Protein AF-A0A356EEN1-F1 (afdb_monomer)

Nearest PDB structures (foldseek):
  1n60-assembly1_C  TM=8.337E-01  e=1.606E-17  Afipia carboxidovorans OM5
  1zxi-assembly1_F  TM=8.344E-01  e=3.311E-17  Afipia carboxidovorans OM5
  1ffu-assembly1_F  TM=8.546E-01  e=1.106E-16  Hydrogenophaga pseudoflava
  1ffv-assembly1_F  TM=8.605E-01  e=2.733E-16  Hydrogenophaga pseudoflava
  4zoh-assembly1_B-2  TM=8.193E-01  e=2.518E-14  Sulfurisphaera tokodaii str. 7

Structure (mmCIF, N/CA/C/O backbone):
data_AF-A0A356EEN1-F1
#
_entry.id   AF-A0A356EEN1-F1
#
loop_
_atom_site.group_PDB
_atom_site.id
_atom_site.type_symbol
_atom_site.label_atom_id
_atom_site.label_alt_id
_atom_site.label_comp_id
_atom_site.label_asym_id
_atom_site.label_entity_id
_atom_site.label_seq_id
_atom_site.pdbx_PDB_ins_code
_atom_site.Cartn_x
_atom_site.Cartn_y
_atom_site.Cartn_z
_atom_site.occupancy
_atom_site.B_iso_or_equiv
_atom_site.auth_seq_id
_atom_site.auth_comp_id
_atom_site.auth_asym_id
_atom_site.auth_atom_id
_atom_site.pdbx_PDB_model_num
ATOM 1 N N . MET A 1 1 ? -39.924 31.957 -68.530 1.00 38.31 1 MET A N 1
ATOM 2 C CA . MET A 1 1 ? -39.782 31.371 -69.883 1.00 38.31 1 MET A CA 1
ATOM 3 C C . MET A 1 1 ? -39.042 30.040 -69.780 1.00 38.31 1 MET A C 1
ATOM 5 O O . MET A 1 1 ? -38.082 29.974 -69.035 1.00 38.31 1 MET A O 1
ATOM 9 N N . ARG A 1 2 ? -39.570 29.009 -70.467 1.00 35.19 2 ARG A N 1
ATOM 10 C CA . ARG A 1 2 ? -38.932 27.826 -71.109 1.00 35.19 2 ARG A CA 1
ATOM 11 C C . ARG A 1 2 ? -37.447 27.516 -70.820 1.00 35.19 2 ARG A C 1
ATOM 13 O O . ARG A 1 2 ? -36.641 28.422 -70.850 1.00 35.19 2 ARG A O 1
ATOM 20 N N . ARG A 1 3 ? -36.947 26.274 -70.826 1.00 34.97 3 ARG A N 1
ATOM 21 C CA . ARG A 1 3 ? -37.416 24.865 -70.785 1.00 34.97 3 ARG A CA 1
ATOM 22 C C . ARG A 1 3 ? -36.128 24.045 -71.054 1.00 34.97 3 ARG A C 1
ATOM 24 O O . ARG A 1 3 ? -35.494 24.371 -72.044 1.00 34.97 3 ARG A O 1
ATOM 31 N N . ARG A 1 4 ? -35.926 22.917 -70.341 1.00 38.75 4 ARG A N 1
ATOM 32 C CA . ARG A 1 4 ? -35.422 21.599 -70.845 1.00 38.75 4 ARG A CA 1
ATOM 33 C C . ARG A 1 4 ? -33.968 21.556 -71.400 1.00 38.75 4 ARG A C 1
ATOM 35 O O . ARG A 1 4 ? -33.497 22.527 -71.946 1.00 38.75 4 ARG A O 1
ATOM 42 N N . ARG A 1 5 ? -33.198 20.461 -71.382 1.00 37.19 5 ARG A N 1
ATOM 43 C CA . ARG A 1 5 ? -33.414 19.015 -71.168 1.00 37.19 5 ARG A CA 1
ATOM 44 C C . ARG A 1 5 ? -32.022 18.345 -71.100 1.00 37.19 5 ARG A C 1
ATOM 46 O O . ARG A 1 5 ? -31.114 18.828 -71.763 1.00 37.19 5 ARG A O 1
ATOM 53 N N . GLY A 1 6 ? -31.919 17.192 -70.439 1.00 31.12 6 GLY A N 1
ATOM 54 C CA . GLY A 1 6 ? -30.794 16.261 -70.594 1.00 31.12 6 GLY A CA 1
ATOM 55 C C . GLY A 1 6 ? -30.798 15.140 -69.549 1.00 31.12 6 GLY A C 1
ATOM 56 O O . GLY A 1 6 ? -30.075 15.232 -68.570 1.00 31.12 6 GLY A O 1
ATOM 57 N N . ALA A 1 7 ? -31.659 14.134 -69.741 1.00 33.06 7 ALA A N 1
ATOM 58 C CA . ALA A 1 7 ? -31.512 12.775 -69.185 1.00 33.06 7 ALA A CA 1
ATOM 59 C C . ALA A 1 7 ? -30.499 12.011 -70.080 1.00 33.06 7 ALA A C 1
ATOM 61 O O . ALA A 1 7 ? -30.309 12.443 -71.215 1.00 33.06 7 ALA A O 1
ATOM 62 N N . ASP A 1 8 ? -29.808 10.928 -69.722 1.00 37.38 8 ASP A N 1
ATOM 63 C CA . ASP A 1 8 ? -30.120 9.730 -68.920 1.00 37.38 8 ASP A CA 1
ATOM 64 C C . ASP A 1 8 ? -28.791 8.902 -68.770 1.00 37.38 8 ASP A C 1
ATOM 66 O O . ASP A 1 8 ? -27.731 9.441 -69.090 1.00 37.38 8 ASP A O 1
ATOM 70 N N . PRO A 1 9 ? -28.786 7.589 -68.464 1.00 44.31 9 PRO A N 1
ATOM 71 C CA . PRO A 1 9 ? -28.679 6.921 -67.159 1.00 44.31 9 PRO A CA 1
ATOM 72 C C . PRO A 1 9 ? -27.318 6.228 -66.913 1.00 44.31 9 PRO A C 1
ATOM 74 O O . PRO A 1 9 ? -26.671 5.782 -67.853 1.00 44.31 9 PRO A O 1
ATOM 77 N N . ASP A 1 10 ? -26.970 5.942 -65.652 1.00 34.50 10 ASP A N 1
ATOM 78 C CA . ASP A 1 10 ? -26.526 4.576 -65.333 1.00 34.50 10 ASP A CA 1
ATOM 79 C C . ASP A 1 10 ? -26.799 4.195 -63.871 1.00 34.50 10 ASP A C 1
ATOM 81 O O . ASP A 1 10 ? -26.643 4.984 -62.936 1.00 34.50 10 ASP A O 1
ATOM 85 N N . ARG A 1 11 ? -27.280 2.966 -63.700 1.00 32.81 11 ARG A N 1
ATOM 86 C CA . ARG A 1 11 ? -27.730 2.363 -62.446 1.00 32.81 11 ARG A CA 1
ATOM 87 C C . ARG A 1 11 ? -26.569 1.594 -61.819 1.00 32.81 11 ARG A C 1
ATOM 89 O O . ARG A 1 11 ? -26.113 0.608 -62.381 1.00 32.81 11 ARG A O 1
ATOM 96 N N . GLY A 1 12 ? -26.193 1.941 -60.589 1.00 30.27 12 GLY A N 1
ATOM 97 C CA . GLY A 1 12 ? -25.275 1.152 -59.762 1.00 30.27 12 GLY A CA 1
ATOM 98 C C . GLY A 1 12 ? -25.698 1.180 -58.293 1.00 30.27 12 GLY A C 1
ATOM 99 O O . GLY A 1 12 ? -25.555 2.190 -57.623 1.00 30.27 12 GLY A O 1
ATOM 100 N N . GLN A 1 13 ? -26.282 0.071 -57.847 1.00 35.31 13 GLN A N 1
ATOM 101 C CA . GLN A 1 13 ? -26.899 -0.257 -56.550 1.00 35.31 13 GLN A CA 1
ATOM 102 C C . GLN A 1 13 ? -26.328 0.390 -55.259 1.00 35.31 13 GLN A C 1
ATOM 104 O O . GLN A 1 13 ? -25.117 0.563 -55.128 1.00 35.31 13 GLN A O 1
ATOM 109 N N . PRO A 1 14 ? -27.176 0.617 -54.227 1.00 31.52 14 PRO A N 1
ATOM 110 C CA . PRO A 1 14 ? -26.725 1.029 -52.900 1.00 31.52 14 PRO A CA 1
ATOM 111 C C . PRO A 1 14 ? -26.001 -0.119 -52.183 1.00 31.52 14 PRO A C 1
ATOM 113 O O . PRO A 1 14 ? -26.485 -1.254 -52.143 1.00 31.52 14 PRO A O 1
ATOM 116 N N . LEU A 1 15 ? -24.849 0.195 -51.585 1.00 31.88 15 LEU A N 1
ATOM 117 C CA . LEU A 1 15 ? -24.078 -0.707 -50.732 1.00 31.88 15 LEU A CA 1
ATOM 118 C C . LEU A 1 15 ? -24.972 -1.272 -49.620 1.00 31.88 15 LEU A C 1
ATOM 120 O O . LEU A 1 15 ? -25.376 -0.576 -48.687 1.00 31.88 15 LEU A O 1
ATOM 124 N N . ARG A 1 16 ? -25.284 -2.563 -49.750 1.00 30.64 16 ARG A N 1
ATOM 125 C CA . ARG A 1 16 ? -25.963 -3.371 -48.740 1.00 30.64 16 ARG A CA 1
ATOM 126 C C . ARG A 1 16 ? -25.172 -3.327 -47.435 1.00 30.64 16 ARG A C 1
ATOM 128 O O . ARG A 1 16 ? -24.001 -3.694 -47.397 1.00 30.64 16 ARG A O 1
ATOM 135 N N . GLN A 1 17 ? -25.855 -2.945 -46.361 1.00 32.19 17 GLN A N 1
ATOM 136 C CA . GLN A 1 17 ? -25.404 -3.180 -44.995 1.00 32.19 17 GLN A CA 1
ATOM 137 C C . GLN A 1 17 ? -25.188 -4.686 -44.792 1.00 32.19 17 GLN A C 1
ATOM 139 O O . GLN A 1 17 ? -26.109 -5.489 -44.961 1.00 32.19 17 GLN A O 1
ATOM 144 N N . ALA A 1 18 ? -23.957 -5.069 -44.459 1.00 29.77 18 ALA A N 1
ATOM 145 C CA . ALA A 1 18 ? -23.617 -6.436 -44.091 1.00 29.77 18 ALA A CA 1
ATOM 146 C C . ALA A 1 18 ? -24.081 -6.733 -42.648 1.00 29.77 18 ALA A C 1
ATOM 148 O O . ALA A 1 18 ? -24.016 -5.854 -41.784 1.00 29.77 18 ALA A O 1
ATOM 149 N N . PRO A 1 19 ? -24.560 -7.956 -42.361 1.00 27.95 19 PRO A N 1
ATOM 150 C CA . PRO A 1 19 ? -25.274 -8.260 -41.130 1.00 27.95 19 PRO A CA 1
ATOM 151 C C . PRO A 1 19 ? -24.341 -8.443 -39.927 1.00 27.95 19 PRO A C 1
ATOM 153 O O . PRO A 1 19 ? -23.282 -9.065 -39.999 1.00 27.95 19 PRO A O 1
ATOM 156 N N . ALA A 1 20 ? -24.815 -7.960 -38.780 1.00 37.78 20 ALA A N 1
ATOM 157 C CA . ALA A 1 20 ? -24.229 -8.144 -37.462 1.00 37.78 20 ALA A CA 1
ATOM 158 C C . ALA A 1 20 ? -24.142 -9.631 -37.070 1.00 37.78 20 ALA A C 1
ATOM 160 O O . ALA A 1 20 ? -25.118 -10.210 -36.593 1.00 37.78 20 ALA A O 1
ATOM 161 N N . ARG A 1 21 ? -22.966 -10.256 -37.201 1.00 30.08 21 ARG A N 1
ATOM 162 C CA . ARG A 1 21 ? -22.645 -11.526 -36.527 1.00 30.08 21 ARG A CA 1
ATOM 163 C C . ARG A 1 21 ? -21.182 -11.562 -36.079 1.00 30.08 21 ARG A C 1
ATOM 165 O O . ARG A 1 21 ? -20.289 -11.191 -36.825 1.00 30.08 21 ARG A O 1
ATOM 172 N N . LYS A 1 22 ? -20.994 -12.072 -34.851 1.00 31.88 22 LYS A N 1
ATOM 173 C CA . LYS A 1 22 ? -19.760 -12.205 -34.040 1.00 31.88 22 LYS A CA 1
ATOM 174 C C . LYS A 1 22 ? -19.341 -10.986 -33.195 1.00 31.88 22 LYS A C 1
ATOM 176 O O . LYS A 1 22 ? -18.186 -10.595 -33.163 1.00 31.88 22 LYS A O 1
ATOM 181 N N . ARG A 1 23 ? -20.281 -10.464 -32.397 1.00 29.78 23 ARG A N 1
ATOM 182 C CA . ARG A 1 23 ? -20.019 -9.645 -31.186 1.00 29.78 23 ARG A CA 1
ATOM 183 C C . ARG A 1 23 ? -20.376 -10.375 -29.876 1.00 29.78 23 ARG A C 1
ATOM 185 O O . ARG A 1 23 ? -20.600 -9.743 -28.851 1.00 29.78 23 ARG A O 1
ATOM 192 N N . ARG A 1 24 ? -20.488 -11.711 -29.912 1.00 27.25 24 ARG A N 1
ATOM 193 C CA . ARG A 1 24 ? -20.978 -12.523 -28.781 1.00 27.25 24 ARG A CA 1
ATOM 194 C C . ARG A 1 24 ? -19.908 -13.275 -27.976 1.00 27.25 24 ARG A C 1
ATOM 196 O O . ARG A 1 24 ? -20.263 -13.770 -26.918 1.00 27.25 24 ARG A O 1
ATOM 203 N N . ASP A 1 25 ? -18.634 -13.270 -28.379 1.00 29.19 25 ASP A N 1
ATOM 204 C CA . ASP A 1 25 ? -17.588 -14.047 -27.675 1.00 29.19 25 ASP A CA 1
ATOM 205 C C . ASP A 1 25 ? -16.584 -13.235 -26.832 1.00 29.19 25 ASP A C 1
ATOM 207 O O . ASP A 1 25 ? -15.831 -13.826 -26.068 1.00 29.19 25 ASP A O 1
ATOM 211 N N . GLN A 1 26 ? -16.602 -11.896 -26.856 1.00 29.44 26 GLN A N 1
ATOM 212 C CA . GLN A 1 26 ? -15.718 -11.081 -25.991 1.00 29.44 26 GLN A CA 1
ATOM 213 C C . GLN A 1 26 ? -16.299 -10.778 -24.598 1.00 29.44 26 GLN A C 1
ATOM 215 O O . GLN A 1 26 ? -15.553 -10.470 -23.676 1.00 29.44 26 GLN A O 1
ATOM 220 N N . ASN A 1 27 ? -17.609 -10.953 -24.396 1.00 26.97 27 ASN A N 1
ATOM 221 C CA . ASN A 1 27 ? -18.272 -10.707 -23.105 1.00 26.97 27 ASN A CA 1
ATOM 222 C C . ASN A 1 27 ? -18.251 -11.908 -22.141 1.00 26.97 27 ASN A C 1
ATOM 224 O O . ASN A 1 27 ? -18.827 -11.827 -21.056 1.00 26.97 27 ASN A O 1
ATOM 228 N N . ARG A 1 28 ? -17.607 -13.024 -22.512 1.00 25.58 28 ARG A N 1
ATOM 229 C CA . ARG A 1 28 ? -17.526 -14.225 -21.663 1.00 25.58 28 ARG A CA 1
ATOM 230 C C . ARG A 1 28 ? -16.239 -14.310 -20.829 1.00 25.58 28 ARG A C 1
ATOM 232 O O . ARG A 1 28 ? -16.189 -15.123 -19.918 1.00 25.58 28 ARG A O 1
ATOM 239 N N . MET A 1 29 ? -15.242 -13.452 -21.072 1.00 24.91 29 MET A N 1
ATOM 240 C CA . MET A 1 29 ? -13.936 -13.503 -20.385 1.00 24.91 29 MET A CA 1
ATOM 241 C C . MET A 1 29 ? -13.753 -12.516 -19.217 1.00 24.91 29 MET A C 1
ATOM 243 O O . MET A 1 29 ? -12.671 -12.453 -18.650 1.00 24.91 29 MET A O 1
ATOM 247 N N . VAL A 1 30 ? -14.794 -11.785 -18.796 1.00 29.95 30 VAL A N 1
ATOM 248 C CA . VAL A 1 30 ? -14.713 -10.830 -17.658 1.00 29.95 30 VAL A CA 1
ATOM 249 C C . VAL A 1 30 ? -15.576 -11.270 -16.462 1.00 29.95 30 VAL A C 1
ATOM 251 O O . VAL A 1 30 ? -15.959 -10.473 -15.615 1.00 29.95 30 VAL A O 1
ATOM 254 N N . LYS A 1 31 ? -15.922 -12.559 -16.372 1.00 27.19 31 LYS A N 1
ATOM 255 C CA . LYS A 1 31 ? -16.676 -13.119 -15.235 1.00 27.19 31 LYS A CA 1
ATOM 256 C C . LYS A 1 31 ? -15.995 -14.352 -14.652 1.00 27.19 31 LYS A C 1
ATOM 258 O O . LYS A 1 31 ? -16.596 -15.412 -14.560 1.00 27.19 31 LYS A O 1
ATOM 263 N N . GLU A 1 32 ? -14.762 -14.179 -14.202 1.00 28.88 32 GLU A N 1
ATOM 264 C CA . GLU A 1 32 ? -14.230 -14.954 -13.080 1.00 28.88 32 GLU A CA 1
ATOM 265 C C . GLU A 1 32 ? -13.723 -13.954 -12.045 1.00 28.88 32 GLU A C 1
ATOM 267 O O . GLU A 1 32 ? -12.562 -13.562 -11.993 1.00 28.88 32 GLU A O 1
ATOM 272 N N . TYR A 1 33 ? -14.683 -13.456 -11.270 1.00 34.66 33 TYR A N 1
ATOM 273 C CA . TYR A 1 33 ? -14.439 -12.732 -10.037 1.00 34.66 33 TYR A CA 1
ATOM 274 C C . TYR A 1 33 ? -13.711 -13.689 -9.087 1.00 34.66 33 TYR A C 1
ATOM 276 O O . TYR A 1 33 ? -14.278 -14.701 -8.667 1.00 34.66 33 TYR A O 1
ATOM 284 N N . VAL A 1 34 ? -12.440 -13.398 -8.809 1.00 34.41 34 VAL A N 1
ATOM 285 C CA . VAL A 1 34 ? -11.636 -14.103 -7.807 1.00 34.41 34 VAL A CA 1
ATOM 286 C C . VAL A 1 34 ? -12.373 -13.969 -6.476 1.00 34.41 34 VAL A C 1
ATOM 288 O O . VAL A 1 34 ? -12.634 -12.860 -6.012 1.00 34.41 34 VAL A O 1
ATOM 291 N N . ARG A 1 35 ? -12.797 -15.094 -5.897 1.00 31.55 35 ARG A N 1
ATOM 292 C CA . ARG A 1 35 ? -13.577 -15.077 -4.655 1.00 31.55 35 ARG A CA 1
ATOM 293 C C . ARG A 1 35 ? -12.657 -14.625 -3.510 1.00 31.55 35 ARG A C 1
ATOM 295 O O . ARG A 1 35 ? -11.481 -14.984 -3.532 1.00 31.55 35 ARG A O 1
ATOM 302 N N . PRO A 1 36 ? -13.166 -13.949 -2.461 1.00 39.88 36 PRO A N 1
ATOM 303 C CA . PRO A 1 36 ? -12.370 -13.523 -1.294 1.00 39.88 36 PRO A CA 1
ATOM 304 C C . PRO A 1 36 ? -11.502 -14.635 -0.668 1.00 39.88 36 PRO A C 1
ATOM 306 O O . PRO A 1 36 ? -10.450 -14.378 -0.086 1.00 39.88 36 PRO A O 1
ATOM 309 N N . LYS A 1 37 ? -11.905 -15.900 -0.852 1.00 39.12 37 LYS A N 1
ATOM 310 C CA . LYS A 1 37 ? -11.172 -17.097 -0.424 1.00 39.12 37 LYS A CA 1
ATOM 311 C C . LYS A 1 37 ? -9.792 -17.255 -1.089 1.00 39.12 37 LYS A C 1
ATOM 313 O O . LYS A 1 37 ? -8.860 -17.694 -0.426 1.00 39.12 37 LYS A O 1
ATOM 318 N N . ASP A 1 38 ? -9.634 -16.846 -2.347 1.00 44.25 38 ASP A N 1
ATOM 319 C CA . ASP A 1 38 ? -8.387 -17.017 -3.111 1.00 44.25 38 ASP A CA 1
ATOM 320 C C . ASP A 1 38 ? -7.307 -15.983 -2.726 1.00 44.25 38 ASP A C 1
ATOM 322 O O . ASP A 1 38 ? -6.114 -16.216 -2.943 1.00 44.25 38 ASP A O 1
ATOM 326 N N . ALA A 1 39 ? -7.718 -14.837 -2.166 1.00 44.00 39 ALA A N 1
ATOM 327 C CA . ALA A 1 39 ? -6.828 -13.814 -1.614 1.00 44.00 39 ALA A CA 1
ATOM 328 C C . ALA A 1 39 ? -6.338 -14.208 -0.213 1.00 44.00 39 ALA A C 1
ATOM 330 O O . ALA A 1 39 ? -5.141 -14.129 0.059 1.00 44.00 39 ALA A O 1
ATOM 331 N N . ALA A 1 40 ? -7.231 -14.728 0.638 1.00 49.16 40 ALA A N 1
ATOM 332 C CA . ALA A 1 40 ? -6.866 -15.294 1.938 1.00 49.16 40 ALA A CA 1
ATOM 333 C C . ALA A 1 40 ? -5.902 -16.487 1.793 1.00 49.16 40 ALA A C 1
ATOM 335 O O . ALA A 1 40 ? -4.913 -16.574 2.515 1.00 49.16 40 ALA A O 1
ATOM 336 N N . GLU A 1 41 ? -6.134 -17.362 0.810 1.00 48.09 41 GLU A N 1
ATOM 337 C CA . GLU A 1 41 ? -5.229 -18.472 0.494 1.00 48.09 41 GLU A CA 1
ATOM 338 C C . GLU A 1 41 ? -3.869 -17.979 -0.026 1.00 48.09 41 GLU A C 1
ATOM 340 O O . GLU A 1 41 ? -2.833 -18.507 0.366 1.00 48.09 41 GLU A O 1
ATOM 345 N N . ALA A 1 42 ? -3.832 -16.920 -0.843 1.00 47.62 42 ALA A N 1
ATOM 346 C CA . ALA A 1 42 ? -2.576 -16.311 -1.288 1.00 47.62 42 ALA A CA 1
ATOM 347 C C . ALA A 1 42 ? -1.782 -15.676 -0.131 1.00 47.62 42 ALA A C 1
ATOM 349 O O . ALA A 1 42 ? -0.562 -15.815 -0.079 1.00 47.62 42 ALA A O 1
ATOM 350 N N . VAL A 1 43 ? -2.463 -15.015 0.809 1.00 53.12 43 VAL A N 1
ATOM 351 C CA . VAL A 1 43 ? -1.850 -14.458 2.026 1.00 53.12 43 VAL A CA 1
ATOM 352 C C . VAL A 1 43 ? -1.314 -15.578 2.918 1.00 53.12 43 VAL A C 1
ATOM 354 O O . VAL A 1 43 ? -0.154 -15.520 3.318 1.00 53.12 43 VAL A O 1
ATOM 357 N N . ALA A 1 44 ? -2.096 -16.635 3.147 1.00 52.28 44 ALA A N 1
ATOM 358 C CA . ALA A 1 44 ? -1.659 -17.803 3.909 1.00 52.28 44 ALA A CA 1
ATOM 359 C C . ALA A 1 44 ? -0.463 -18.508 3.245 1.00 52.28 44 ALA A C 1
ATOM 361 O O . ALA A 1 44 ? 0.472 -18.923 3.926 1.00 52.28 44 ALA A O 1
ATOM 362 N N . LEU A 1 45 ? -0.437 -18.598 1.910 1.00 50.09 45 LEU A N 1
ATOM 363 C CA . LEU A 1 45 ? 0.718 -19.099 1.159 1.00 50.09 45 LEU A CA 1
ATOM 364 C C . LEU A 1 45 ? 1.940 -18.184 1.308 1.00 50.09 45 LEU A C 1
ATOM 366 O O . LEU A 1 45 ? 3.060 -18.691 1.377 1.00 50.09 45 LEU A O 1
ATOM 370 N N . MET A 1 46 ? 1.752 -16.864 1.399 1.00 53.81 46 MET A N 1
ATOM 371 C CA . MET A 1 46 ? 2.840 -15.922 1.674 1.00 53.81 46 MET A CA 1
ATOM 372 C C . MET A 1 46 ? 3.398 -16.121 3.089 1.00 53.81 46 MET A C 1
ATOM 374 O O . MET A 1 46 ? 4.611 -16.236 3.249 1.00 53.81 46 MET A O 1
ATOM 378 N N . GLU A 1 47 ? 2.539 -16.266 4.099 1.00 49.69 47 GLU A N 1
ATOM 379 C CA . GLU A 1 47 ? 2.942 -16.581 5.478 1.00 49.69 47 GLU A CA 1
ATOM 380 C C . GLU A 1 47 ? 3.663 -17.939 5.579 1.00 49.69 47 GLU A C 1
ATOM 382 O O . GLU A 1 47 ? 4.728 -18.042 6.192 1.00 49.69 47 GLU A O 1
ATOM 387 N N . GLN A 1 48 ? 3.152 -18.977 4.907 1.00 42.41 48 GLN A N 1
ATOM 388 C CA . GLN A 1 48 ? 3.767 -20.311 4.875 1.00 42.41 48 GLN A CA 1
ATOM 389 C C . GLN A 1 48 ? 5.105 -20.339 4.119 1.00 42.41 48 GLN A C 1
ATOM 391 O O . GLN A 1 48 ? 6.041 -21.026 4.541 1.00 42.41 48 GLN A O 1
ATOM 396 N N . ALA A 1 49 ? 5.230 -19.603 3.011 1.00 41.06 49 ALA A N 1
ATOM 397 C CA . ALA A 1 49 ? 6.484 -19.486 2.266 1.00 41.06 49 ALA A CA 1
ATOM 398 C C . ALA A 1 49 ? 7.569 -18.764 3.084 1.00 41.06 49 ALA A C 1
ATOM 400 O O . ALA A 1 49 ? 8.751 -19.104 2.979 1.00 41.06 49 ALA A O 1
ATOM 401 N N . LEU A 1 50 ? 7.171 -17.817 3.939 1.00 40.59 50 LEU A N 1
ATOM 402 C CA . LEU A 1 50 ? 8.065 -17.121 4.864 1.00 40.59 50 LEU A CA 1
ATOM 403 C C . LEU A 1 50 ? 8.522 -18.032 6.014 1.00 40.59 50 LEU A C 1
ATOM 405 O O . LEU A 1 50 ? 9.712 -18.048 6.325 1.00 40.59 50 LEU A O 1
ATOM 409 N N . ALA A 1 51 ? 7.630 -18.859 6.571 1.00 34.97 51 ALA A N 1
ATOM 410 C CA . ALA A 1 51 ? 7.983 -19.833 7.609 1.00 34.97 51 ALA A CA 1
ATOM 411 C C . ALA A 1 51 ? 8.992 -20.895 7.119 1.00 34.97 51 ALA A C 1
ATOM 413 O O . ALA A 1 51 ? 9.877 -21.307 7.866 1.00 34.97 51 ALA A O 1
ATOM 414 N N . LYS A 1 52 ? 8.914 -21.308 5.843 1.00 29.27 52 LYS A N 1
ATOM 415 C CA . LYS A 1 52 ? 9.813 -22.326 5.261 1.00 29.27 52 LYS A CA 1
ATOM 416 C C . LYS A 1 52 ? 11.217 -21.821 4.907 1.00 29.27 52 LYS A C 1
ATOM 418 O O . LYS A 1 52 ? 12.132 -22.632 4.812 1.00 29.27 52 LYS A O 1
ATOM 423 N N . ARG A 1 53 ? 11.431 -20.510 4.740 1.00 32.41 53 ARG A N 1
ATOM 424 C CA . ARG A 1 53 ? 12.769 -19.941 4.457 1.00 32.41 53 ARG A CA 1
ATOM 425 C C . ARG A 1 53 ? 13.655 -19.772 5.695 1.00 32.41 53 ARG A C 1
ATOM 427 O O . ARG A 1 53 ? 14.829 -19.452 5.547 1.00 32.41 53 ARG A O 1
ATOM 434 N N . ALA A 1 54 ? 13.127 -20.023 6.893 1.00 26.73 54 ALA A N 1
ATOM 435 C CA . ALA A 1 54 ? 13.883 -19.944 8.141 1.00 26.73 54 ALA A CA 1
ATOM 436 C C . ALA A 1 54 ? 14.723 -21.204 8.457 1.00 26.73 54 ALA A C 1
ATOM 438 O O . ALA A 1 54 ? 15.432 -21.212 9.458 1.00 26.73 54 ALA A O 1
ATOM 439 N N . ALA A 1 55 ? 14.684 -22.259 7.629 1.00 30.36 55 ALA A N 1
ATOM 440 C CA . ALA A 1 55 ? 15.407 -23.504 7.905 1.00 30.36 55 ALA A CA 1
ATOM 441 C C . ALA A 1 55 ? 15.930 -24.192 6.632 1.00 30.36 55 ALA A C 1
ATOM 443 O O . ALA A 1 55 ? 15.290 -25.091 6.090 1.00 30.36 55 ALA A O 1
ATOM 444 N N . THR A 1 56 ? 17.115 -23.806 6.152 1.00 26.78 56 THR A N 1
ATOM 445 C CA . THR A 1 56 ? 17.999 -24.722 5.401 1.00 26.78 56 THR A CA 1
ATOM 446 C C . THR A 1 56 ? 19.438 -24.198 5.411 1.00 26.78 56 THR A C 1
ATOM 448 O O . THR A 1 56 ? 19.754 -23.207 4.761 1.00 26.78 56 THR A O 1
ATOM 451 N N . SER A 1 57 ? 20.323 -24.860 6.161 1.00 32.25 57 SER A N 1
ATOM 452 C CA . SER A 1 57 ? 21.774 -24.6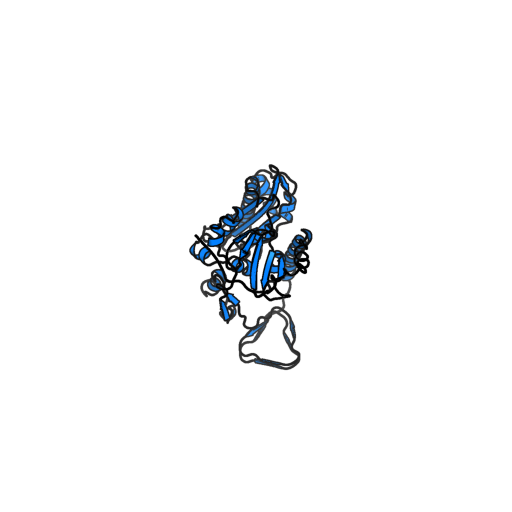55 6.108 1.00 32.25 57 SER A CA 1
ATOM 453 C C . SER A 1 57 ? 22.387 -25.634 5.105 1.00 32.25 57 SER A C 1
ATOM 455 O O . SER A 1 57 ? 22.530 -26.818 5.398 1.00 32.25 57 SER A O 1
ATOM 457 N N . GLY A 1 58 ? 22.744 -25.136 3.922 1.00 29.23 58 GLY A N 1
ATOM 458 C CA . GLY A 1 58 ? 23.576 -25.821 2.932 1.00 29.23 58 GLY A CA 1
ATOM 459 C C . GLY A 1 58 ? 24.513 -24.786 2.314 1.00 29.23 58 GLY A C 1
ATOM 460 O O . GLY A 1 58 ? 24.034 -23.790 1.779 1.00 29.23 58 GLY A O 1
ATOM 461 N N . GLY A 1 59 ? 25.825 -24.960 2.496 1.00 33.22 59 GLY A N 1
ATOM 462 C CA . GLY A 1 59 ? 26.842 -23.932 2.238 1.00 33.22 59 GLY A CA 1
ATOM 463 C C . GLY A 1 59 ? 26.874 -23.398 0.800 1.00 33.22 59 GLY A C 1
ATOM 464 O O . GLY A 1 59 ? 26.514 -24.098 -0.143 1.00 33.22 59 GLY A O 1
ATOM 465 N N . ALA A 1 60 ? 27.310 -22.144 0.655 1.00 43.06 60 ALA A N 1
ATOM 466 C CA . ALA A 1 60 ? 27.442 -21.454 -0.627 1.00 43.06 60 ALA A CA 1
ATOM 467 C C . ALA A 1 60 ? 28.714 -21.877 -1.385 1.00 43.06 60 ALA A C 1
ATOM 469 O O . ALA A 1 60 ? 29.760 -22.083 -0.769 1.00 43.06 60 ALA A O 1
ATOM 470 N N . ALA A 1 61 ? 28.635 -21.946 -2.716 1.00 43.59 61 ALA A N 1
ATOM 471 C CA . ALA A 1 61 ? 29.780 -22.179 -3.600 1.00 43.59 61 ALA A CA 1
ATOM 472 C C . ALA A 1 61 ? 29.830 -21.117 -4.712 1.00 43.59 61 ALA A C 1
ATOM 474 O O . ALA A 1 61 ? 28.821 -20.844 -5.363 1.00 43.59 61 ALA A O 1
ATOM 475 N N . THR A 1 62 ? 31.007 -20.534 -4.952 1.00 43.78 62 THR A N 1
ATOM 476 C CA . THR A 1 62 ? 31.227 -19.514 -5.992 1.00 43.78 62 T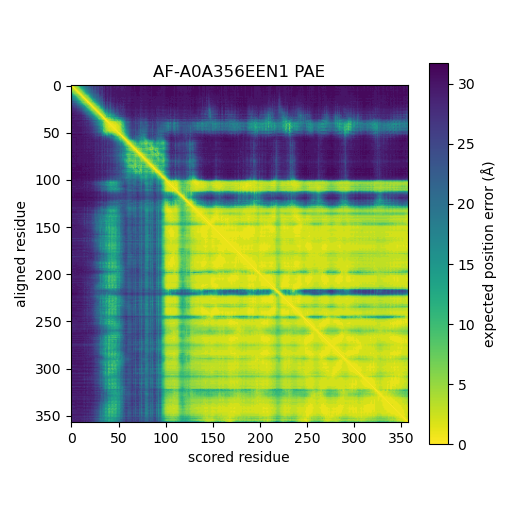HR A CA 1
ATOM 477 C C . THR A 1 62 ? 32.199 -20.054 -7.029 1.00 43.78 62 THR A C 1
ATOM 479 O O . THR A 1 62 ? 33.310 -20.447 -6.677 1.00 43.78 62 THR A O 1
ATOM 482 N N . ILE A 1 63 ? 31.811 -20.039 -8.306 1.00 49.94 63 ILE A N 1
ATOM 483 C CA . ILE A 1 63 ? 32.718 -20.333 -9.422 1.00 49.94 63 ILE A CA 1
ATOM 484 C C . ILE A 1 63 ? 32.901 -19.040 -10.221 1.00 49.94 63 ILE A C 1
ATOM 486 O O . ILE A 1 63 ? 31.931 -18.490 -10.741 1.00 49.94 63 ILE A O 1
ATOM 490 N N . GLY A 1 64 ? 34.141 -18.550 -10.301 1.00 38.72 64 GLY A N 1
ATOM 491 C CA . GLY A 1 64 ? 34.511 -17.360 -11.072 1.00 38.72 64 GLY A CA 1
ATOM 492 C C . GLY A 1 64 ? 35.630 -17.655 -12.074 1.00 38.72 64 GLY A C 1
ATOM 493 O O . GLY A 1 64 ? 36.548 -18.411 -11.766 1.00 38.72 64 GLY A O 1
ATOM 494 N N . GLY A 1 65 ? 35.554 -17.047 -13.263 1.00 45.31 65 GLY A N 1
ATOM 495 C CA . GLY A 1 65 ? 36.516 -17.218 -14.363 1.00 45.31 65 GLY A CA 1
ATOM 496 C C . GLY A 1 65 ? 35.987 -18.077 -15.523 1.00 45.31 65 GLY A C 1
ATOM 497 O O . GLY A 1 65 ? 34.816 -18.450 -15.545 1.00 45.31 65 GLY A O 1
ATOM 498 N N . ALA A 1 66 ? 36.841 -18.379 -16.510 1.00 40.75 66 ALA A N 1
ATOM 499 C CA . ALA A 1 66 ? 36.501 -19.304 -17.596 1.00 40.75 66 ALA A CA 1
ATOM 500 C C . ALA A 1 66 ? 36.517 -20.747 -17.065 1.00 40.75 66 ALA A C 1
ATOM 502 O O . ALA A 1 66 ? 37.581 -21.322 -16.841 1.00 40.75 66 ALA A O 1
ATOM 503 N N . ALA A 1 67 ? 35.336 -21.322 -16.844 1.00 48.44 67 ALA A N 1
ATOM 504 C CA . ALA A 1 67 ? 35.164 -22.682 -16.342 1.00 48.44 67 ALA A CA 1
ATOM 505 C C . ALA A 1 67 ? 34.256 -23.485 -17.284 1.00 48.44 67 ALA A C 1
ATOM 507 O O . ALA A 1 67 ? 33.233 -22.986 -17.757 1.00 48.44 67 ALA A O 1
ATOM 508 N N . THR A 1 68 ? 34.629 -24.738 -17.554 1.00 44.41 68 THR A N 1
ATOM 509 C CA . THR A 1 68 ? 33.790 -25.684 -18.303 1.00 44.41 68 THR A CA 1
ATOM 510 C C . THR A 1 68 ? 33.341 -26.784 -17.360 1.00 44.41 68 THR A C 1
ATOM 512 O O . THR A 1 68 ? 34.175 -27.479 -16.782 1.00 44.41 68 THR A O 1
ATOM 515 N N . ILE A 1 69 ? 32.028 -26.952 -17.213 1.00 52.81 69 ILE A N 1
ATOM 516 C CA . ILE A 1 69 ? 31.451 -28.108 -16.525 1.00 52.81 69 ILE A CA 1
ATOM 517 C C . ILE A 1 69 ? 30.904 -29.034 -17.609 1.00 52.81 69 ILE A C 1
ATOM 519 O O . ILE A 1 69 ? 29.958 -28.682 -18.314 1.00 52.81 69 ILE A O 1
ATOM 523 N N . GLY A 1 70 ? 31.538 -30.197 -17.762 1.00 39.34 70 GLY A N 1
ATOM 524 C CA . GLY A 1 70 ? 31.129 -31.240 -18.701 1.00 39.34 70 GLY A CA 1
ATOM 525 C C . GLY A 1 70 ? 30.661 -32.503 -17.978 1.00 39.34 70 GLY A C 1
ATOM 526 O O . GLY A 1 70 ? 31.234 -32.883 -16.959 1.00 39.34 70 GLY A O 1
ATOM 527 N N . GLY A 1 71 ? 29.636 -33.161 -18.524 1.00 45.69 71 GLY A N 1
ATOM 528 C CA . GLY A 1 71 ? 29.071 -34.413 -18.000 1.00 45.69 71 GLY A CA 1
ATOM 529 C C . GLY A 1 71 ? 27.748 -34.226 -17.245 1.00 45.69 71 GLY A C 1
ATOM 530 O O . GLY A 1 71 ? 27.106 -33.182 -17.342 1.00 45.69 71 GLY A O 1
ATOM 531 N N . ALA A 1 72 ? 27.310 -35.255 -16.511 1.00 42.62 72 ALA A N 1
ATOM 532 C CA . ALA A 1 72 ? 26.166 -35.155 -15.603 1.00 42.62 72 ALA A CA 1
ATOM 533 C C . ALA A 1 72 ? 26.629 -34.529 -14.276 1.00 42.62 72 ALA A C 1
ATOM 535 O O . ALA A 1 72 ? 27.275 -35.194 -13.468 1.00 42.62 72 ALA A O 1
ATOM 536 N N . ALA A 1 73 ? 26.332 -33.245 -14.072 1.00 46.19 73 ALA A N 1
ATOM 537 C CA . ALA A 1 73 ? 26.700 -32.496 -12.872 1.00 46.19 73 ALA A CA 1
ATOM 538 C C . ALA A 1 73 ? 25.462 -31.858 -12.222 1.00 46.19 73 ALA A C 1
ATOM 540 O O . ALA A 1 73 ? 24.606 -31.293 -12.911 1.00 46.19 73 ALA A O 1
ATOM 541 N N . THR A 1 74 ? 25.391 -31.928 -10.890 1.00 45.97 74 THR A N 1
ATOM 542 C CA . THR A 1 74 ? 24.329 -31.317 -10.079 1.00 45.97 74 THR A CA 1
ATOM 543 C C . THR A 1 74 ? 24.941 -30.235 -9.203 1.00 45.97 74 THR A C 1
ATOM 545 O O . THR A 1 74 ? 25.792 -30.527 -8.365 1.00 45.97 74 THR A O 1
ATOM 548 N N . ILE A 1 75 ? 24.498 -28.991 -9.379 1.00 52.50 75 ILE A N 1
ATOM 549 C CA . ILE A 1 75 ? 24.869 -27.877 -8.499 1.00 52.50 75 ILE A CA 1
ATOM 550 C C . ILE A 1 75 ? 23.714 -27.679 -7.519 1.00 52.50 75 ILE A C 1
ATOM 552 O O . ILE A 1 75 ? 22.604 -27.354 -7.940 1.00 52.50 75 ILE A O 1
ATOM 556 N N . GLY A 1 76 ? 23.966 -27.926 -6.233 1.00 42.66 76 GLY A N 1
ATOM 557 C CA . GLY A 1 76 ? 23.000 -27.742 -5.148 1.00 42.66 76 GLY A CA 1
ATOM 558 C C . GLY A 1 76 ? 23.442 -26.653 -4.170 1.00 42.66 76 GLY A C 1
ATOM 559 O O . GLY A 1 76 ? 24.636 -26.434 -3.984 1.00 42.66 76 GLY A O 1
ATOM 560 N N . GLY A 1 77 ? 22.475 -25.985 -3.534 1.00 50.16 77 GLY A N 1
ATOM 561 C CA . GLY A 1 77 ? 22.709 -24.874 -2.599 1.00 50.16 77 GLY A CA 1
ATOM 562 C C . GLY A 1 77 ? 22.543 -23.487 -3.239 1.00 50.16 77 GLY A C 1
ATOM 563 O O . GLY A 1 77 ? 21.946 -23.354 -4.307 1.00 50.16 77 GLY A O 1
ATOM 564 N N . ALA A 1 78 ? 23.034 -22.439 -2.565 1.00 43.56 78 ALA A N 1
ATOM 565 C CA . ALA A 1 78 ? 23.169 -21.100 -3.146 1.00 43.56 78 ALA A CA 1
ATOM 566 C C . ALA A 1 78 ? 24.487 -21.039 -3.934 1.00 43.56 78 ALA A C 1
ATOM 568 O O . ALA A 1 78 ? 25.565 -21.050 -3.338 1.00 43.56 78 ALA A O 1
ATOM 569 N N . ALA A 1 79 ? 24.402 -21.023 -5.264 1.00 46.16 79 ALA A N 1
ATOM 570 C CA . ALA A 1 79 ? 25.564 -21.022 -6.146 1.00 46.16 79 ALA A CA 1
ATOM 571 C C . ALA A 1 79 ? 25.498 -19.854 -7.136 1.00 46.16 79 ALA A C 1
ATOM 573 O O . ALA A 1 79 ? 24.475 -19.650 -7.792 1.00 46.16 79 ALA A O 1
ATOM 574 N N . THR A 1 80 ? 26.602 -19.117 -7.264 1.00 45.44 80 THR A N 1
ATOM 575 C CA . THR A 1 80 ? 26.742 -18.013 -8.225 1.00 45.44 80 THR A CA 1
ATOM 576 C C . THR A 1 80 ? 27.684 -18.442 -9.343 1.00 45.44 80 THR A C 1
ATOM 578 O O . THR A 1 80 ? 28.821 -18.838 -9.075 1.00 45.44 80 THR A O 1
ATOM 581 N N . ILE A 1 81 ? 27.213 -18.361 -10.591 1.00 51.16 81 ILE A N 1
ATOM 582 C CA . ILE A 1 81 ? 28.001 -18.647 -11.796 1.00 51.16 81 ILE A CA 1
ATOM 583 C C . ILE A 1 81 ? 28.159 -17.332 -12.561 1.00 51.16 81 ILE A C 1
ATOM 585 O O . ILE A 1 81 ? 27.171 -16.776 -13.038 1.00 51.16 81 ILE A O 1
ATOM 589 N N . GLY A 1 82 ? 29.391 -16.835 -12.666 1.00 44.28 82 GLY A N 1
ATOM 590 C CA . GLY A 1 82 ? 29.713 -15.596 -13.379 1.00 44.28 82 GLY A CA 1
ATOM 591 C C . GLY A 1 82 ? 30.845 -15.773 -14.394 1.00 44.28 82 GLY A C 1
ATOM 592 O O . GLY A 1 82 ? 31.683 -16.662 -14.249 1.00 44.28 82 GLY A O 1
ATOM 593 N N . GLY A 1 83 ? 30.890 -14.900 -15.406 1.00 52.00 83 GLY A N 1
A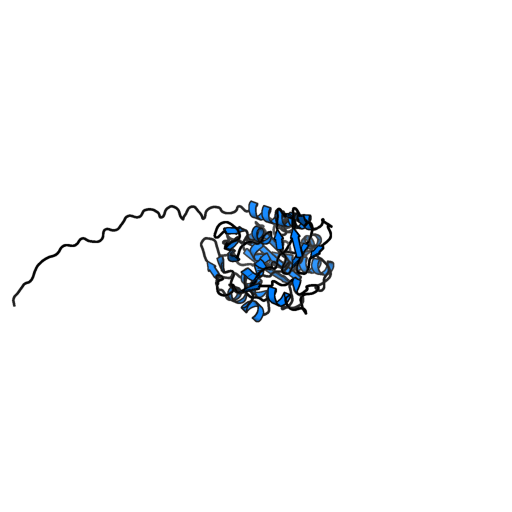TOM 594 C CA . GLY A 1 83 ? 31.898 -14.918 -16.476 1.00 52.00 83 GLY A CA 1
ATOM 595 C C . GLY A 1 83 ? 31.544 -15.807 -17.682 1.00 52.00 83 GLY A C 1
ATOM 596 O O . GLY A 1 83 ? 30.408 -16.250 -17.835 1.00 52.00 83 GLY A O 1
ATOM 597 N N . ALA A 1 84 ? 32.525 -16.061 -18.562 1.00 40.06 84 ALA A N 1
ATOM 598 C CA . ALA A 1 84 ? 32.386 -16.927 -19.741 1.00 40.06 84 ALA A CA 1
ATOM 599 C C . ALA A 1 84 ? 32.427 -18.419 -19.346 1.00 40.06 84 ALA A C 1
ATOM 601 O O . ALA A 1 84 ? 33.434 -19.103 -19.540 1.00 40.06 84 ALA A O 1
ATOM 602 N N . ALA A 1 85 ? 31.345 -18.915 -18.746 1.00 44.59 85 ALA A N 1
ATOM 603 C CA . ALA A 1 85 ? 31.186 -20.320 -18.375 1.00 44.59 85 ALA A CA 1
ATOM 604 C C . ALA A 1 85 ? 30.413 -21.094 -19.458 1.00 44.59 85 ALA A C 1
ATOM 606 O O . ALA A 1 85 ? 29.374 -20.635 -19.929 1.00 44.59 85 ALA A O 1
ATOM 607 N N . THR A 1 86 ? 30.898 -22.282 -19.838 1.00 40.34 86 THR A N 1
ATOM 608 C CA . THR A 1 86 ? 30.199 -23.178 -20.783 1.00 40.34 86 THR A CA 1
ATOM 609 C C . THR A 1 86 ? 29.666 -24.395 -20.031 1.00 40.34 86 THR A C 1
ATOM 611 O O . THR A 1 86 ? 30.431 -25.107 -19.377 1.00 40.34 86 THR A O 1
ATOM 614 N N . ILE A 1 87 ? 28.355 -24.635 -20.119 1.00 50.09 87 ILE A N 1
ATOM 615 C CA . ILE A 1 87 ? 27.684 -25.798 -19.520 1.00 50.09 87 ILE A CA 1
ATOM 616 C C . ILE A 1 87 ? 27.266 -26.737 -20.653 1.00 50.09 87 ILE A C 1
ATOM 618 O O . ILE A 1 87 ? 26.499 -26.340 -21.528 1.00 50.09 87 ILE A O 1
ATOM 622 N N . GLY A 1 88 ? 27.765 -27.974 -20.641 1.00 39.97 88 GLY A N 1
ATOM 623 C CA . GLY A 1 88 ? 27.428 -28.994 -21.637 1.00 39.97 88 GLY A CA 1
ATOM 624 C C . GLY A 1 88 ? 27.060 -30.337 -21.002 1.00 39.97 88 GLY A C 1
ATOM 625 O O . GLY A 1 88 ? 27.636 -30.730 -19.991 1.00 39.97 88 GLY A O 1
ATOM 626 N N . GLY A 1 89 ? 26.122 -31.065 -21.620 1.00 44.34 89 GLY A N 1
ATOM 627 C CA . GLY A 1 89 ? 25.624 -32.365 -21.143 1.00 44.34 89 GLY A CA 1
ATOM 628 C C . GLY A 1 89 ? 24.298 -32.286 -20.368 1.00 44.34 89 GLY A C 1
ATOM 629 O O . GLY A 1 89 ? 23.604 -31.272 -20.404 1.00 44.34 89 GLY A O 1
ATOM 630 N N . ALA A 1 90 ? 23.927 -33.372 -19.679 1.00 34.84 90 ALA A N 1
ATOM 631 C CA . ALA A 1 90 ? 22.724 -33.469 -18.840 1.00 34.84 90 ALA A CA 1
ATOM 632 C C . ALA A 1 90 ? 22.952 -32.832 -17.451 1.00 34.84 90 ALA A C 1
ATOM 634 O O . ALA A 1 90 ? 22.962 -33.519 -16.429 1.00 34.84 90 ALA A O 1
ATOM 635 N N . ALA A 1 91 ? 23.201 -31.522 -17.413 1.00 40.19 91 ALA A N 1
ATOM 636 C CA . ALA A 1 91 ? 23.394 -30.774 -16.170 1.00 40.19 91 ALA A CA 1
ATOM 637 C C . ALA A 1 91 ? 22.048 -30.304 -15.587 1.00 40.19 91 ALA A C 1
ATOM 639 O O . ALA A 1 91 ? 21.202 -29.782 -16.314 1.00 40.19 91 ALA A O 1
ATOM 640 N N . THR A 1 92 ? 21.855 -30.461 -14.271 1.00 38.53 92 THR A N 1
ATOM 641 C CA . THR A 1 92 ? 20.619 -30.058 -13.568 1.00 38.53 92 THR A CA 1
ATOM 642 C C . THR A 1 92 ? 20.939 -28.957 -12.556 1.00 38.53 92 THR A C 1
ATOM 644 O O . THR A 1 92 ? 21.751 -29.161 -11.653 1.00 38.53 92 THR A O 1
ATOM 647 N N . ILE A 1 93 ? 20.310 -27.785 -12.693 1.00 43.47 93 ILE A N 1
ATOM 648 C CA . ILE A 1 93 ? 20.464 -26.665 -11.751 1.00 43.47 93 ILE A CA 1
ATOM 649 C C . ILE A 1 93 ? 19.336 -26.746 -10.718 1.00 43.47 93 ILE A C 1
ATOM 651 O O . ILE A 1 93 ? 18.170 -26.544 -11.057 1.00 43.47 93 ILE A O 1
ATOM 655 N N . GLY A 1 94 ? 19.670 -27.057 -9.465 1.00 33.38 94 GLY A N 1
ATOM 656 C CA . GLY A 1 94 ? 18.714 -27.119 -8.360 1.00 33.38 94 GLY A CA 1
ATOM 657 C C . GLY A 1 94 ? 18.970 -26.019 -7.329 1.00 33.38 94 GLY A C 1
ATOM 658 O O . GLY A 1 94 ? 20.047 -25.961 -6.748 1.00 33.38 94 GLY A O 1
ATOM 659 N N . GLY A 1 95 ? 17.969 -25.173 -7.061 1.00 41.97 95 GLY A N 1
ATOM 660 C CA . GLY A 1 95 ? 18.053 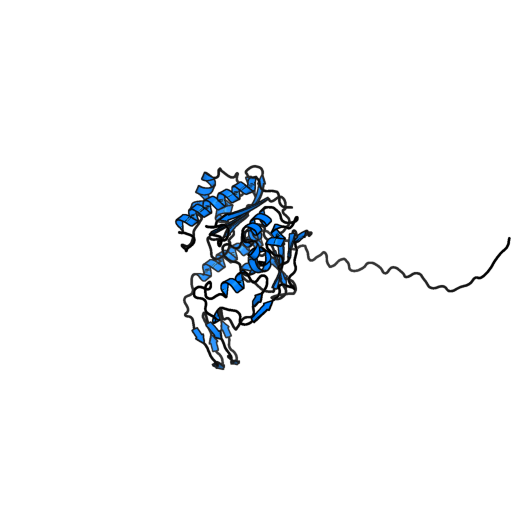-24.085 -6.073 1.00 41.97 95 GLY A CA 1
ATOM 661 C C . GLY A 1 95 ? 18.109 -22.676 -6.679 1.00 41.97 95 GLY A C 1
ATOM 662 O O . GLY A 1 95 ? 17.822 -22.478 -7.857 1.00 41.97 95 GLY A O 1
ATOM 663 N N . ALA A 1 96 ? 18.426 -21.678 -5.845 1.00 35.22 96 ALA A N 1
ATOM 664 C CA . ALA A 1 96 ? 18.507 -20.259 -6.208 1.00 35.22 96 ALA A CA 1
ATOM 665 C C . ALA A 1 96 ? 19.848 -19.928 -6.891 1.00 35.22 96 ALA A C 1
ATOM 667 O O . ALA A 1 96 ? 20.711 -19.292 -6.293 1.00 35.22 96 ALA A O 1
ATOM 668 N N . ALA A 1 97 ? 20.033 -20.393 -8.126 1.00 35.09 97 ALA A N 1
ATOM 669 C CA . ALA A 1 97 ? 21.157 -19.993 -8.970 1.00 35.09 97 ALA A CA 1
ATOM 670 C C . ALA A 1 97 ? 20.772 -18.785 -9.844 1.00 35.09 97 ALA A C 1
ATOM 672 O O . ALA A 1 97 ? 19.693 -18.768 -10.440 1.00 35.09 97 ALA A O 1
ATOM 673 N N . THR A 1 98 ? 21.657 -17.790 -9.949 1.00 40.28 98 THR A N 1
ATOM 674 C CA . THR A 1 98 ? 21.519 -16.627 -10.846 1.00 40.28 98 THR A CA 1
ATOM 675 C C . THR A 1 98 ? 22.651 -16.608 -11.869 1.00 40.28 98 THR A C 1
ATOM 677 O O . THR A 1 98 ? 23.821 -16.660 -11.499 1.00 40.28 98 THR A O 1
ATOM 680 N N . ILE A 1 99 ? 22.282 -16.520 -13.148 1.00 39.41 99 ILE A N 1
ATOM 681 C CA . ILE A 1 99 ? 23.169 -16.255 -14.292 1.00 39.41 99 ILE A CA 1
ATOM 682 C C . ILE A 1 99 ? 23.007 -14.767 -14.634 1.00 39.41 99 ILE A C 1
ATOM 684 O O . ILE A 1 99 ? 21.870 -14.293 -14.590 1.00 39.41 99 ILE A O 1
ATOM 688 N N . GLY A 1 100 ? 24.108 -14.057 -14.935 1.00 48.56 100 GLY A N 1
ATOM 689 C CA . GLY A 1 100 ? 24.175 -12.616 -15.257 1.00 48.56 100 GLY A CA 1
ATOM 690 C C . GLY A 1 100 ? 22.864 -12.043 -15.807 1.00 48.56 100 GLY A C 1
ATOM 691 O O . GLY A 1 100 ? 22.454 -12.338 -16.930 1.00 48.56 100 GLY A O 1
ATOM 692 N N . GLY A 1 101 ? 22.148 -11.306 -14.955 1.00 62.50 101 GLY A N 1
ATOM 693 C CA . GLY A 1 101 ? 20.743 -10.971 -15.178 1.00 62.50 101 GLY A CA 1
ATOM 694 C C . GLY A 1 101 ? 20.562 -9.584 -15.779 1.00 62.50 101 GLY A C 1
ATOM 695 O O . GLY A 1 101 ? 21.109 -8.606 -15.274 1.00 62.50 101 GLY A O 1
ATOM 696 N N . ALA A 1 102 ? 19.741 -9.480 -16.823 1.00 73.69 102 ALA A N 1
ATOM 697 C CA . ALA A 1 102 ? 19.185 -8.200 -17.240 1.00 73.69 102 ALA A CA 1
ATOM 698 C C . ALA A 1 102 ? 18.090 -7.753 -16.255 1.00 73.69 102 ALA A C 1
ATOM 700 O O . ALA A 1 102 ? 17.312 -8.579 -15.774 1.00 73.69 102 ALA A O 1
ATOM 701 N N . ALA A 1 103 ? 17.982 -6.452 -15.988 1.00 81.50 103 ALA A N 1
ATOM 702 C CA . ALA A 1 103 ? 16.898 -5.882 -15.190 1.00 81.50 103 ALA A CA 1
ATOM 703 C C . ALA A 1 103 ? 16.158 -4.781 -15.955 1.00 81.50 103 ALA A C 1
ATOM 705 O O . ALA A 1 103 ? 16.758 -3.994 -16.689 1.00 81.50 103 ALA A O 1
ATOM 706 N N . TRP A 1 104 ? 14.844 -4.685 -15.752 1.00 87.81 104 TRP A N 1
ATOM 707 C CA . TRP A 1 104 ? 14.063 -3.569 -16.277 1.00 87.81 104 TRP A CA 1
ATOM 708 C C . TRP A 1 104 ? 14.274 -2.312 -15.436 1.00 87.81 104 TRP A C 1
ATOM 710 O O . TRP A 1 104 ? 14.118 -2.317 -14.213 1.00 87.81 104 TRP A O 1
ATOM 720 N N . LEU A 1 105 ? 14.576 -1.208 -16.109 1.00 91.12 105 LEU A N 1
ATOM 721 C CA . LEU A 1 105 ? 14.727 0.108 -15.515 1.00 91.12 105 LEU A CA 1
ATOM 722 C C . LEU A 1 105 ? 13.475 0.943 -15.810 1.00 91.12 105 LEU A C 1
ATOM 724 O O . LEU A 1 105 ? 13.217 1.318 -16.947 1.00 91.12 105 LEU A O 1
ATOM 728 N N . ALA A 1 106 ? 12.693 1.234 -14.770 1.00 93.75 106 ALA A N 1
ATOM 729 C CA . ALA A 1 106 ? 11.585 2.188 -14.833 1.00 93.75 106 ALA A CA 1
ATOM 730 C C . ALA A 1 106 ? 12.030 3.555 -14.274 1.00 93.75 106 ALA A C 1
ATOM 732 O O . ALA A 1 106 ? 12.836 4.265 -14.870 1.00 93.75 106 ALA A O 1
ATOM 733 N N . GLY A 1 107 ? 11.563 3.920 -13.077 1.00 92.44 107 GLY A N 1
ATOM 734 C CA . GLY A 1 107 ? 11.958 5.166 -12.416 1.00 92.44 107 GLY A CA 1
ATOM 735 C C . GLY A 1 107 ? 13.425 5.237 -11.979 1.00 92.44 107 GLY A C 1
ATOM 736 O O . GLY A 1 107 ? 13.989 6.326 -11.856 1.00 92.44 107 GLY A O 1
ATOM 737 N N . GLY A 1 108 ? 14.043 4.080 -11.726 1.00 88.75 108 GLY A N 1
ATOM 738 C CA . GLY A 1 108 ? 15.437 3.946 -11.287 1.00 88.75 108 GLY A CA 1
ATOM 739 C C . GLY A 1 108 ? 15.714 4.347 -9.835 1.00 88.75 108 GLY A C 1
ATOM 740 O O . GLY A 1 108 ? 16.794 4.066 -9.333 1.00 88.75 108 GLY A O 1
ATOM 741 N N . THR A 1 109 ? 14.750 4.939 -9.126 1.00 88.75 109 THR A N 1
ATOM 742 C CA . THR A 1 109 ? 14.953 5.484 -7.772 1.00 88.75 109 THR A CA 1
ATOM 743 C C . THR A 1 109 ? 15.365 4.434 -6.743 1.00 88.75 109 THR A C 1
ATOM 745 O O . THR A 1 109 ? 16.199 4.726 -5.897 1.00 88.75 109 THR A O 1
ATOM 748 N N . ALA A 1 110 ? 14.834 3.211 -6.821 1.00 83.50 110 ALA A N 1
ATOM 749 C CA . ALA A 1 110 ? 15.256 2.110 -5.956 1.00 83.50 110 ALA A CA 1
ATOM 750 C C . ALA A 1 110 ? 16.503 1.405 -6.515 1.00 83.50 110 ALA A C 1
ATOM 752 O O . ALA A 1 110 ? 17.539 1.400 -5.854 1.00 83.50 110 ALA A O 1
ATOM 753 N N . LEU A 1 111 ? 16.421 0.888 -7.748 1.00 82.25 111 LEU A N 1
ATOM 754 C CA . LEU A 1 111 ? 17.469 0.079 -8.383 1.00 82.25 111 LEU A CA 1
ATOM 755 C C . LEU A 1 111 ? 18.834 0.786 -8.417 1.00 82.25 111 LEU A C 1
ATOM 757 O O . LEU A 1 111 ? 19.833 0.202 -8.004 1.00 82.25 111 LEU A O 1
ATOM 761 N N . LEU A 1 112 ? 18.869 2.060 -8.824 1.00 81.31 112 LEU A N 1
ATOM 762 C CA . LEU A 1 112 ? 20.113 2.829 -8.918 1.00 81.31 112 LEU A CA 1
ATOM 763 C C . LEU A 1 112 ? 20.601 3.317 -7.552 1.00 81.31 112 LEU A C 1
ATOM 765 O O . LEU A 1 112 ? 21.805 3.381 -7.330 1.00 81.31 112 LEU A O 1
ATOM 769 N N . SER A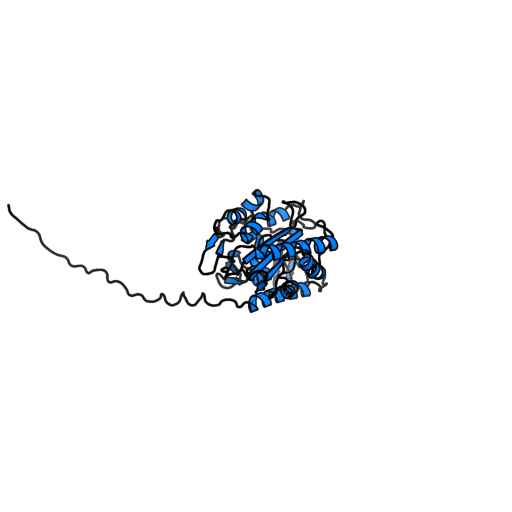 1 113 ? 19.700 3.606 -6.602 1.00 71.50 113 SER A N 1
ATOM 770 C CA . SER A 1 113 ? 20.132 3.967 -5.239 1.00 71.50 113 SER A CA 1
ATOM 771 C C . SER A 1 113 ? 20.851 2.810 -4.558 1.00 71.50 113 SER A C 1
ATOM 773 O O . SER A 1 113 ? 21.819 3.014 -3.836 1.00 71.50 113 SER A O 1
ATOM 775 N N . THR A 1 114 ? 20.406 1.583 -4.831 1.00 59.25 114 THR A N 1
ATOM 776 C CA . THR A 1 114 ? 21.057 0.386 -4.324 1.00 59.25 114 THR A CA 1
ATOM 777 C C . THR A 1 114 ? 22.334 0.025 -5.070 1.00 59.25 114 THR A C 1
ATOM 779 O O . THR A 1 114 ? 23.089 -0.770 -4.528 1.00 59.25 114 THR A O 1
ATOM 782 N N . ALA A 1 115 ? 22.564 0.615 -6.252 1.00 51.19 115 ALA A N 1
ATOM 783 C CA . ALA A 1 115 ? 23.770 0.475 -7.073 1.00 51.19 115 ALA A CA 1
ATOM 784 C C . ALA A 1 115 ? 24.946 1.350 -6.652 1.00 51.19 115 ALA A C 1
ATOM 786 O O . ALA A 1 115 ? 26.070 1.118 -7.088 1.00 51.19 115 ALA A O 1
ATOM 787 N N . SER A 1 116 ? 24.717 2.318 -5.765 1.00 43.34 116 SER A N 1
ATOM 788 C CA . SER A 1 116 ? 25.798 3.125 -5.213 1.00 43.34 116 SER A CA 1
ATOM 789 C C . SER A 1 116 ? 26.540 2.358 -4.110 1.00 43.34 116 SER A C 1
ATOM 791 O O . SER A 1 116 ? 25.902 2.015 -3.109 1.00 43.34 116 SER A O 1
ATOM 793 N N . PRO A 1 117 ? 27.873 2.165 -4.200 1.00 41.12 117 PRO A N 1
ATOM 794 C CA . PRO A 1 117 ? 28.676 1.497 -3.166 1.00 41.12 117 PRO A CA 1
ATOM 795 C C . PRO A 1 117 ? 28.499 2.104 -1.766 1.00 41.12 117 PRO A C 1
ATOM 797 O O . PRO A 1 117 ? 28.562 1.402 -0.764 1.00 41.12 117 PRO A O 1
ATOM 800 N N . SER A 1 118 ? 28.200 3.406 -1.692 1.00 39.94 118 SER A N 1
ATOM 801 C CA . SER A 1 118 ? 27.955 4.140 -0.443 1.00 39.94 118 SER A CA 1
ATOM 802 C C . SER A 1 118 ? 26.630 3.806 0.258 1.00 39.94 118 SER A C 1
ATOM 804 O O . SER A 1 118 ? 26.464 4.127 1.431 1.00 39.94 118 SER A O 1
ATOM 806 N N . VAL A 1 119 ? 25.680 3.172 -0.438 1.00 43.25 119 VAL A N 1
ATOM 807 C CA . VAL A 1 119 ? 24.330 2.829 0.063 1.00 43.25 119 VAL A CA 1
ATOM 808 C C . VAL A 1 119 ? 24.103 1.308 0.060 1.00 43.25 119 VAL A C 1
ATOM 810 O O . VAL A 1 119 ? 23.158 0.803 0.669 1.00 43.25 119 VAL A O 1
ATOM 813 N N . ALA A 1 120 ? 24.972 0.555 -0.617 1.00 45.22 120 ALA A N 1
ATOM 814 C CA . ALA A 1 120 ? 24.771 -0.852 -0.933 1.00 45.22 120 ALA A CA 1
ATOM 815 C C . ALA A 1 120 ? 24.969 -1.813 0.261 1.00 45.22 120 ALA A C 1
ATOM 817 O O . ALA A 1 120 ? 24.509 -2.956 0.190 1.00 45.22 120 ALA A O 1
ATOM 818 N N . GLY A 1 121 ? 25.568 -1.367 1.371 1.00 52.62 121 GLY A N 1
ATOM 819 C CA . GLY A 1 121 ? 25.952 -2.257 2.474 1.00 52.62 121 GLY A CA 1
ATOM 820 C C . GLY A 1 121 ? 26.967 -3.302 1.994 1.00 52.62 121 GLY A C 1
ATOM 821 O O . GLY A 1 121 ? 27.871 -2.964 1.242 1.00 52.62 121 GLY A O 1
ATOM 822 N N . ASN A 1 122 ? 26.783 -4.576 2.357 1.00 47.09 122 ASN A N 1
ATOM 823 C CA . ASN A 1 122 ? 27.631 -5.705 1.927 1.00 47.09 122 ASN A CA 1
ATOM 824 C C . ASN A 1 122 ? 27.475 -6.113 0.444 1.00 47.09 122 ASN A C 1
ATOM 826 O O . ASN A 1 122 ? 27.890 -7.210 0.076 1.00 47.09 122 ASN A O 1
ATOM 830 N N . ARG A 1 123 ? 26.849 -5.290 -0.405 1.00 50.94 123 ARG A N 1
ATOM 831 C CA . ARG A 1 123 ? 26.681 -5.624 -1.824 1.00 50.94 123 ARG A CA 1
ATOM 832 C C . ARG A 1 123 ? 27.910 -5.245 -2.640 1.00 50.94 123 ARG A C 1
ATOM 834 O O . ARG A 1 123 ? 28.440 -4.143 -2.525 1.00 50.94 123 ARG A O 1
ATOM 841 N N . THR A 1 124 ? 28.340 -6.175 -3.475 1.00 51.69 124 THR A N 1
ATOM 842 C CA . THR A 1 124 ? 29.496 -6.077 -4.364 1.00 51.69 124 THR A CA 1
ATOM 843 C C . THR A 1 124 ? 29.057 -5.745 -5.790 1.00 51.69 124 THR A C 1
ATOM 845 O O . THR A 1 124 ? 27.871 -5.776 -6.111 1.00 51.69 124 THR A O 1
ATOM 848 N N . ALA A 1 125 ? 30.012 -5.458 -6.681 1.00 54.91 125 ALA A N 1
ATOM 849 C CA . ALA A 1 125 ? 29.732 -5.260 -8.107 1.00 54.91 125 ALA A CA 1
ATOM 850 C C . ALA A 1 125 ? 28.972 -6.447 -8.744 1.00 54.91 125 ALA A C 1
ATOM 852 O O . ALA A 1 125 ? 28.214 -6.243 -9.686 1.00 54.91 125 ALA A O 1
ATOM 853 N N . ALA A 1 126 ? 29.130 -7.658 -8.196 1.00 52.53 126 ALA A N 1
ATOM 854 C CA . ALA A 1 126 ? 28.448 -8.869 -8.650 1.00 52.53 126 ALA A CA 1
ATOM 855 C C . ALA A 1 126 ? 26.951 -8.926 -8.278 1.00 52.53 126 ALA A C 1
ATOM 857 O O . ALA A 1 126 ? 26.226 -9.753 -8.822 1.00 52.53 126 ALA A O 1
ATOM 858 N N . ASP A 1 127 ? 26.473 -8.054 -7.381 1.00 55.34 127 ASP A N 1
ATOM 859 C CA . ASP A 1 127 ? 25.058 -7.974 -6.989 1.00 55.34 127 ASP A CA 1
ATOM 860 C C . ASP A 1 127 ? 24.230 -7.061 -7.911 1.00 55.34 127 ASP A C 1
ATOM 862 O O . ASP A 1 127 ? 23.032 -6.854 -7.678 1.00 55.34 127 ASP A O 1
ATOM 866 N N . PHE A 1 128 ? 24.856 -6.488 -8.946 1.00 63.41 128 PHE A N 1
ATOM 867 C CA . PHE A 1 128 ? 24.202 -5.608 -9.909 1.00 63.41 128 PHE A CA 1
ATOM 868 C C . PHE A 1 128 ? 23.929 -6.303 -11.238 1.00 63.41 128 PHE A C 1
ATOM 870 O O . PHE A 1 128 ? 24.740 -7.106 -11.696 1.00 63.41 128 PHE A O 1
ATOM 877 N N . PRO A 1 129 ? 22.792 -5.984 -11.883 1.00 69.94 129 PRO A N 1
ATOM 878 C CA . PRO A 1 129 ? 22.509 -6.487 -13.217 1.00 69.94 129 PRO A CA 1
ATOM 879 C C . PRO A 1 129 ? 23.546 -5.953 -14.211 1.00 69.94 129 PRO A C 1
ATOM 881 O O . PRO A 1 129 ? 23.824 -4.753 -14.241 1.00 69.94 129 PRO A O 1
ATOM 884 N N . GLU A 1 130 ? 24.076 -6.836 -15.057 1.00 73.00 130 GLU A N 1
ATOM 885 C CA . GLU A 1 130 ? 25.046 -6.481 -16.106 1.00 73.00 130 GLU A CA 1
ATOM 886 C C . GLU A 1 130 ? 24.398 -5.656 -17.230 1.00 73.00 130 GLU A C 1
ATOM 888 O O . GLU A 1 130 ? 25.063 -4.874 -17.908 1.00 73.00 130 GLU A O 1
ATOM 893 N N . LEU A 1 131 ? 23.081 -5.808 -17.409 1.00 80.31 131 LEU A N 1
ATOM 894 C CA . LEU A 1 131 ? 22.293 -5.114 -18.420 1.00 80.31 131 LEU A CA 1
ATOM 895 C C . LEU A 1 131 ? 21.056 -4.464 -17.796 1.00 80.31 131 LEU A C 1
ATOM 897 O O . LEU A 1 131 ? 20.265 -5.115 -17.112 1.00 80.31 131 LEU A O 1
ATOM 901 N N . LEU A 1 132 ? 20.842 -3.186 -18.103 1.00 85.44 132 LEU A N 1
ATOM 902 C CA . LEU A 1 132 ? 19.605 -2.475 -17.791 1.00 85.44 132 LEU A CA 1
ATOM 903 C C . LEU A 1 132 ? 18.817 -2.212 -19.073 1.00 85.44 132 LEU A C 1
ATOM 905 O O . LEU A 1 132 ? 19.327 -1.607 -20.012 1.00 85.44 132 LEU A O 1
ATOM 909 N N . ILE A 1 133 ? 17.555 -2.630 -19.091 1.00 89.31 133 ILE A N 1
ATOM 910 C CA . ILE A 1 133 ? 16.617 -2.366 -20.185 1.00 89.31 133 ILE A CA 1
ATOM 911 C C . ILE A 1 133 ? 15.677 -1.251 -19.723 1.00 89.31 133 ILE A C 1
ATOM 913 O O . ILE A 1 133 ? 14.801 -1.493 -18.892 1.00 89.31 133 ILE A O 1
ATOM 917 N N . ASP A 1 134 ? 15.855 -0.027 -20.228 1.00 93.00 134 ASP A N 1
ATOM 918 C CA . ASP A 1 134 ? 14.952 1.089 -19.916 1.00 93.00 134 ASP A CA 1
ATOM 919 C C . ASP A 1 134 ? 13.577 0.865 -20.559 1.00 93.00 134 ASP A C 1
ATOM 921 O O . ASP A 1 134 ? 13.417 0.885 -21.780 1.00 93.00 134 ASP A O 1
ATOM 925 N N . VAL A 1 135 ? 12.575 0.649 -19.708 1.00 93.94 135 VAL A N 1
ATOM 926 C CA . VAL A 1 135 ? 11.177 0.430 -20.098 1.00 93.94 135 VAL A CA 1
ATOM 927 C C . VAL A 1 135 ? 10.311 1.670 -19.860 1.00 93.94 135 VAL A C 1
ATOM 929 O O . VAL A 1 135 ? 9.116 1.668 -20.153 1.00 93.94 135 VAL A O 1
ATOM 932 N N . GLY A 1 136 ? 10.877 2.763 -19.343 1.00 91.06 136 GLY A N 1
ATOM 933 C CA . GLY A 1 136 ? 10.129 3.926 -18.865 1.00 91.06 136 GLY A CA 1
ATOM 934 C C . GLY A 1 136 ? 9.279 4.633 -19.926 1.00 91.06 136 GLY A C 1
ATOM 935 O O . GLY A 1 136 ? 8.305 5.303 -19.566 1.00 91.06 136 GLY A O 1
ATOM 936 N N . ARG A 1 137 ? 9.625 4.479 -21.213 1.00 90.00 137 ARG A N 1
ATOM 937 C CA . ARG A 1 137 ? 8.876 5.029 -22.360 1.00 90.00 137 ARG A CA 1
ATOM 938 C C . ARG A 1 137 ? 7.774 4.110 -22.891 1.00 90.00 137 ARG A C 1
ATOM 940 O O . ARG A 1 137 ? 6.885 4.605 -23.571 1.00 90.00 137 ARG A O 1
ATOM 947 N N . ILE A 1 138 ? 7.843 2.809 -22.609 1.00 93.69 138 ILE A N 1
ATOM 948 C CA . ILE A 1 138 ? 6.896 1.813 -23.139 1.00 93.69 138 ILE A CA 1
ATOM 949 C C . ILE A 1 138 ? 5.866 1.360 -22.103 1.00 93.69 138 ILE A C 1
ATOM 951 O O . ILE A 1 138 ? 4.841 0.792 -22.470 1.00 93.69 138 ILE A O 1
ATOM 955 N N . LEU A 1 139 ? 6.127 1.595 -20.813 1.00 96.62 139 LEU A N 1
ATOM 956 C CA . LEU A 1 139 ? 5.170 1.270 -19.762 1.00 96.62 139 LEU A CA 1
ATOM 957 C C . LEU A 1 139 ? 3.907 2.142 -19.880 1.00 96.62 139 LEU A C 1
ATOM 959 O O . LEU A 1 139 ? 4.037 3.359 -20.051 1.00 96.62 139 LEU A O 1
ATOM 963 N N . PRO A 1 140 ? 2.701 1.562 -19.708 1.00 97.56 140 PRO A N 1
ATOM 964 C CA . PRO A 1 140 ? 1.466 2.332 -19.609 1.00 97.56 140 PRO A CA 1
ATOM 965 C C . PRO A 1 140 ? 1.553 3.399 -18.511 1.00 97.56 140 PRO A C 1
ATOM 967 O O . PRO A 1 140 ? 2.162 3.174 -17.461 1.00 97.56 140 PRO A O 1
ATOM 970 N N . ARG A 1 141 ? 0.930 4.558 -18.739 1.00 97.75 141 ARG A N 1
ATOM 971 C CA . ARG A 1 141 ? 0.905 5.702 -17.813 1.00 97.75 141 ARG A CA 1
ATOM 972 C C . ARG A 1 141 ? -0.508 6.250 -17.653 1.00 97.75 141 ARG A C 1
ATOM 974 O O . ARG A 1 141 ? -1.343 6.093 -18.538 1.00 97.75 141 ARG A O 1
ATOM 981 N N . GLY A 1 142 ? -0.733 6.938 -16.542 1.00 98.06 142 GLY A N 1
ATOM 982 C CA . GLY A 1 142 ? -2.013 7.524 -16.172 1.00 98.06 142 GLY A CA 1
ATOM 983 C C . GLY A 1 142 ? -2.862 6.617 -15.285 1.00 98.06 142 GLY A C 1
ATOM 984 O O . GLY A 1 142 ? -2.498 5.481 -14.962 1.00 98.06 142 GLY A O 1
ATOM 985 N N . LEU A 1 143 ? -3.990 7.183 -14.864 1.00 98.44 143 LEU A N 1
ATOM 986 C CA . LEU A 1 143 ? -5.042 6.530 -14.100 1.00 98.44 143 LEU A CA 1
ATOM 987 C C . LEU A 1 143 ? -6.311 6.601 -14.945 1.00 98.44 143 LEU A C 1
ATOM 989 O O . LEU A 1 143 ? -6.608 7.658 -15.496 1.00 98.44 143 LEU A O 1
ATOM 993 N N . ASN A 1 144 ? -7.051 5.502 -15.040 1.00 97.31 144 ASN A N 1
ATOM 994 C CA . ASN A 1 144 ? -8.290 5.429 -15.804 1.00 97.31 144 ASN A CA 1
ATOM 995 C C . ASN A 1 144 ? -9.348 4.670 -15.009 1.00 97.31 144 ASN A C 1
ATOM 997 O O . ASN A 1 144 ? -9.113 3.541 -14.575 1.00 97.31 144 ASN A O 1
ATOM 1001 N N . GLN A 1 145 ? -10.529 5.267 -14.858 1.00 95.56 145 GLN A N 1
ATOM 1002 C CA . GLN A 1 145 ? -11.678 4.564 -14.300 1.00 95.56 145 GLN A CA 1
ATOM 1003 C C . GLN A 1 145 ? -12.254 3.614 -15.354 1.00 95.56 145 GLN A C 1
ATOM 1005 O O . GLN A 1 145 ? -12.534 4.012 -16.484 1.00 95.56 145 GLN A O 1
ATOM 1010 N N . THR A 1 146 ? -12.444 2.352 -14.981 1.00 93.12 146 THR A N 1
ATOM 1011 C CA . THR A 1 146 ? -13.006 1.311 -15.848 1.00 93.12 146 THR A CA 1
ATOM 1012 C C . THR A 1 146 ? -14.089 0.527 -15.111 1.00 93.12 146 THR A C 1
ATOM 1014 O O . THR A 1 146 ? -14.270 0.677 -13.904 1.00 93.12 146 THR A O 1
ATOM 1017 N N . ALA A 1 147 ? -14.782 -0.371 -15.814 1.00 88.38 147 ALA A N 1
ATOM 1018 C CA . ALA A 1 147 ? -15.729 -1.291 -15.181 1.00 88.38 147 ALA A CA 1
ATOM 1019 C C . ALA A 1 147 ? -15.066 -2.256 -14.173 1.00 88.38 147 ALA A C 1
ATOM 1021 O O . ALA A 1 147 ? -15.744 -2.754 -13.281 1.00 88.38 147 ALA A O 1
ATOM 1022 N N . ALA A 1 148 ? -13.759 -2.518 -14.302 1.00 84.75 148 ALA A N 1
ATOM 1023 C CA . ALA A 1 148 ? -13.003 -3.355 -13.369 1.00 84.75 148 ALA A CA 1
ATOM 1024 C C . ALA A 1 148 ? -12.535 -2.591 -12.113 1.00 84.75 148 ALA A C 1
ATOM 1026 O O . ALA A 1 148 ? -12.025 -3.209 -11.182 1.00 84.75 148 ALA A O 1
ATOM 1027 N N . GLY A 1 149 ? -12.709 -1.265 -12.085 1.00 93.31 149 GLY A N 1
ATOM 1028 C CA . GLY A 1 149 ? -12.171 -0.363 -11.071 1.00 93.31 149 GLY A CA 1
ATOM 1029 C C . GLY A 1 149 ? -11.155 0.620 -11.655 1.00 93.31 149 GLY A C 1
ATOM 1030 O O . GLY A 1 149 ? -11.162 0.906 -12.860 1.00 93.31 149 GLY A O 1
ATOM 1031 N N . LEU A 1 150 ? -10.283 1.145 -10.799 1.00 97.38 150 LEU A N 1
ATOM 1032 C CA . LEU A 1 150 ? -9.266 2.127 -11.157 1.00 97.38 150 LEU A CA 1
ATOM 1033 C C . LEU A 1 150 ? -8.012 1.420 -11.687 1.00 97.38 150 LEU A C 1
ATOM 1035 O O . LEU A 1 150 ? -7.297 0.742 -10.947 1.00 97.38 150 LEU A O 1
ATOM 1039 N N . VAL A 1 151 ? -7.737 1.594 -12.977 1.00 98.06 151 VAL A N 1
ATOM 1040 C CA . VAL A 1 151 ? -6.555 1.039 -13.646 1.00 98.06 151 VAL A CA 1
ATOM 1041 C C . VAL A 1 151 ? -5.449 2.084 -13.654 1.00 98.06 151 VAL A C 1
ATOM 1043 O O . VAL A 1 151 ? -5.650 3.210 -14.108 1.00 98.06 151 VAL A O 1
ATOM 1046 N N . ILE A 1 152 ? -4.271 1.708 -13.168 1.00 98.62 152 ILE A N 1
ATOM 1047 C CA . ILE A 1 152 ? -3.102 2.573 -13.042 1.00 98.62 152 ILE A CA 1
ATOM 1048 C C . ILE A 1 152 ? -1.951 1.956 -13.831 1.00 98.62 152 ILE A C 1
ATOM 1050 O O . ILE A 1 152 ? -1.498 0.852 -13.528 1.00 98.62 152 ILE A O 1
ATOM 1054 N N . GLY A 1 153 ? -1.449 2.684 -14.825 1.00 98.44 153 GLY A N 1
ATOM 1055 C CA . GLY A 1 153 ? -0.305 2.232 -15.610 1.00 98.44 153 GLY A CA 1
ATOM 1056 C C . GLY A 1 153 ? 0.961 2.067 -14.759 1.00 98.44 153 GLY A C 1
ATOM 1057 O O . GLY A 1 153 ? 1.259 2.882 -13.885 1.00 98.44 153 GLY A O 1
ATOM 1058 N N . ALA A 1 154 ? 1.747 1.023 -15.013 1.00 98.12 154 ALA A N 1
ATOM 1059 C CA . ALA A 1 154 ? 2.970 0.721 -14.265 1.00 98.12 154 ALA A CA 1
ATOM 1060 C C . ALA A 1 154 ? 4.037 1.824 -14.344 1.00 98.12 154 ALA A C 1
ATOM 1062 O O . ALA A 1 154 ? 4.875 1.951 -13.444 1.00 98.12 154 ALA A O 1
ATOM 1063 N N . GLY A 1 155 ? 4.027 2.602 -15.427 1.00 98.31 155 GLY A N 1
ATOM 1064 C CA . GLY A 1 155 ? 4.905 3.741 -15.659 1.00 98.31 155 GLY A CA 1
ATOM 1065 C C . GLY A 1 155 ? 4.440 5.024 -14.973 1.00 98.31 155 GLY A C 1
ATOM 1066 O O . GLY A 1 155 ? 5.214 5.980 -14.937 1.00 98.31 155 GLY A O 1
ATOM 1067 N N . THR A 1 156 ? 3.219 5.056 -14.427 1.00 98.75 156 THR A N 1
ATOM 1068 C CA . THR A 1 156 ? 2.685 6.208 -13.694 1.00 98.75 156 THR A CA 1
ATOM 1069 C C . THR A 1 156 ? 3.558 6.497 -12.484 1.00 98.75 156 THR A C 1
ATOM 1071 O O . THR A 1 156 ? 3.885 5.604 -11.699 1.00 98.75 156 THR A O 1
ATOM 1074 N N . THR A 1 157 ? 3.962 7.748 -12.342 1.00 98.56 157 THR A N 1
ATOM 1075 C CA . THR A 1 157 ? 4.804 8.219 -11.252 1.00 98.56 157 THR A CA 1
ATOM 1076 C C . THR A 1 157 ? 3.991 8.471 -9.988 1.00 98.56 157 THR A C 1
ATOM 1078 O O . THR A 1 157 ? 2.783 8.698 -10.024 1.00 98.56 157 THR A O 1
ATOM 1081 N N . PHE A 1 158 ? 4.660 8.481 -8.840 1.00 98.31 158 PHE A N 1
ATOM 1082 C CA . PHE A 1 158 ? 4.017 8.829 -7.573 1.00 98.31 158 PHE A CA 1
ATOM 1083 C C . PHE A 1 158 ? 3.453 10.252 -7.578 1.00 98.31 158 PHE A C 1
ATOM 1085 O O . PHE A 1 158 ? 2.430 10.497 -6.944 1.00 98.31 158 PHE A O 1
ATOM 1092 N N . GLN A 1 159 ? 4.106 11.190 -8.274 1.00 98.56 159 GLN A N 1
ATOM 1093 C CA . GLN A 1 159 ? 3.592 12.554 -8.379 1.00 98.56 159 GLN A CA 1
ATOM 1094 C C . GLN A 1 159 ? 2.324 12.605 -9.243 1.00 98.56 159 GLN A C 1
ATOM 1096 O O . GLN A 1 159 ? 1.368 13.259 -8.845 1.00 98.56 159 GLN A O 1
ATOM 1101 N N . GLU A 1 160 ? 2.278 11.862 -10.352 1.00 98.50 160 GLU A N 1
ATOM 1102 C CA . GLU A 1 160 ? 1.078 11.756 -11.197 1.00 98.50 160 GLU A CA 1
ATOM 1103 C C . GLU A 1 160 ? -0.097 11.112 -10.445 1.00 98.50 160 GLU A C 1
ATOM 1105 O O . GLU A 1 160 ? -1.222 11.588 -10.560 1.00 98.50 160 GLU A O 1
ATOM 1110 N N . VAL A 1 161 ? 0.145 10.073 -9.630 1.00 98.50 161 VAL A N 1
ATOM 1111 C CA . VAL A 1 161 ? -0.895 9.504 -8.746 1.00 98.50 161 VAL A CA 1
ATOM 1112 C C . VAL A 1 161 ? -1.394 10.554 -7.755 1.00 98.50 161 VAL A C 1
ATOM 1114 O O . VAL A 1 161 ? -2.596 10.701 -7.569 1.00 98.50 161 VAL A O 1
ATOM 1117 N N . LEU A 1 162 ? -0.477 11.292 -7.128 1.00 97.88 162 LEU A N 1
ATOM 1118 C CA . LEU A 1 162 ? -0.800 12.290 -6.112 1.00 97.88 162 LEU A CA 1
ATOM 1119 C C . LEU A 1 162 ? -1.633 13.463 -6.652 1.00 97.88 162 LEU A C 1
ATOM 1121 O O . LEU A 1 162 ? -2.466 13.995 -5.925 1.00 97.88 162 LEU A O 1
ATOM 1125 N N . GLU A 1 163 ? -1.368 13.887 -7.887 1.00 97.81 163 GLU A N 1
ATOM 1126 C CA . GLU A 1 163 ? -2.040 15.014 -8.550 1.00 97.81 163 GLU A CA 1
ATOM 1127 C C . GLU A 1 163 ? -3.297 14.581 -9.329 1.00 97.81 163 GLU A C 1
ATOM 1129 O O . GLU A 1 163 ? -4.035 15.430 -9.828 1.00 97.81 163 GLU A O 1
ATOM 1134 N N . SER A 1 164 ? -3.558 13.274 -9.447 1.00 98.12 164 SER A N 1
ATOM 1135 C CA . SER A 1 164 ? -4.689 12.772 -10.221 1.00 98.12 164 SER A CA 1
ATOM 1136 C C . SER A 1 164 ? -6.025 13.052 -9.523 1.00 98.12 164 SER A C 1
ATOM 1138 O O . SER A 1 164 ? -6.199 12.661 -8.366 1.00 98.12 164 SER A O 1
ATOM 1140 N N . PRO A 1 165 ? -7.027 13.606 -10.232 1.00 96.62 165 PRO A N 1
ATOM 1141 C CA . PRO A 1 165 ? -8.376 13.760 -9.687 1.00 96.62 165 PRO A CA 1
ATOM 1142 C C . PRO A 1 165 ? -9.097 12.418 -9.483 1.00 96.62 165 PRO A C 1
ATOM 1144 O O . PRO A 1 165 ? -10.116 12.374 -8.807 1.00 96.62 165 PRO A O 1
ATOM 1147 N N . LEU A 1 166 ? -8.585 11.325 -10.064 1.00 96.69 166 LEU A N 1
ATOM 1148 C CA . LEU A 1 166 ? -9.122 9.974 -9.873 1.00 96.69 166 LEU A CA 1
ATOM 1149 C C . LEU A 1 166 ? -8.554 9.282 -8.626 1.00 96.69 166 LEU A C 1
ATOM 1151 O O . LEU A 1 166 ? -9.029 8.212 -8.248 1.00 96.69 166 LEU A O 1
ATOM 1155 N N . ALA A 1 167 ? -7.514 9.844 -8.002 1.00 96.81 167 ALA A N 1
ATOM 1156 C CA . ALA A 1 167 ? -6.925 9.264 -6.807 1.00 96.81 167 ALA A CA 1
ATOM 1157 C C . ALA A 1 167 ? -7.715 9.681 -5.564 1.00 96.81 167 ALA A C 1
ATOM 1159 O O . ALA A 1 167 ? -7.722 10.853 -5.192 1.00 96.81 167 ALA A O 1
ATOM 1160 N N . PHE A 1 168 ? -8.316 8.702 -4.892 1.00 96.38 168 PHE A N 1
ATOM 1161 C CA . PHE A 1 168 ? -8.940 8.875 -3.581 1.00 96.38 168 PHE A CA 1
ATOM 1162 C C . PHE A 1 168 ? -7.894 9.152 -2.488 1.00 96.38 168 PHE A C 1
ATOM 1164 O O . PHE A 1 168 ? -6.698 8.874 -2.632 1.00 96.38 168 PHE A O 1
ATOM 1171 N N . SER A 1 169 ? -8.349 9.677 -1.360 1.00 96.94 169 SER A N 1
ATOM 1172 C CA . SER A 1 169 ? -7.561 10.240 -0.264 1.00 96.94 169 SER A CA 1
ATOM 1173 C C . SER A 1 169 ? -6.511 9.275 0.281 1.00 96.94 169 SER A C 1
ATOM 1175 O O . SER A 1 169 ? -5.357 9.664 0.465 1.00 96.94 169 SER A O 1
ATOM 1177 N N . ALA A 1 170 ? -6.854 7.999 0.479 1.00 97.69 170 ALA A N 1
ATOM 1178 C CA . ALA A 1 170 ? -5.887 6.999 0.937 1.00 97.69 170 ALA A CA 1
ATOM 1179 C C . ALA A 1 170 ? -4.802 6.694 -0.112 1.00 97.69 170 ALA A C 1
ATOM 1181 O O . ALA A 1 170 ? -3.632 6.541 0.247 1.00 97.69 170 ALA A O 1
ATOM 1182 N N . LEU A 1 171 ? -5.146 6.674 -1.407 1.00 98.06 171 LEU A N 1
ATOM 1183 C CA . LEU A 1 171 ? -4.172 6.516 -2.492 1.00 98.06 171 LEU A CA 1
ATOM 1184 C C . LEU A 1 171 ? -3.250 7.735 -2.591 1.00 98.06 171 LEU A C 1
ATOM 1186 O O . LEU A 1 171 ? -2.031 7.581 -2.699 1.00 98.06 171 LEU A O 1
ATOM 1190 N N . GLN A 1 172 ? -3.802 8.943 -2.461 1.00 98.00 172 GLN A N 1
ATOM 1191 C CA . GLN A 1 172 ? -3.014 10.170 -2.381 1.00 98.00 172 GLN A CA 1
ATOM 1192 C C . GLN A 1 172 ? -2.099 10.177 -1.151 1.00 98.00 172 GLN A C 1
ATOM 1194 O O . GLN A 1 172 ? -0.927 10.525 -1.269 1.00 98.00 172 GLN A O 1
ATOM 1199 N N . ALA A 1 173 ? -2.587 9.777 0.026 1.00 97.19 173 ALA A N 1
ATOM 1200 C CA . ALA A 1 173 ? -1.788 9.690 1.250 1.00 97.19 173 ALA A CA 1
ATOM 1201 C C . ALA A 1 173 ? -0.640 8.680 1.100 1.00 97.19 173 ALA A C 1
ATOM 1203 O O . ALA A 1 173 ? 0.510 8.982 1.436 1.00 97.19 173 ALA A O 1
ATOM 1204 N N . SER A 1 174 ? -0.924 7.519 0.507 1.00 97.19 174 SER A N 1
ATOM 1205 C CA . SER A 1 174 ? 0.074 6.500 0.184 1.00 97.19 174 SER A CA 1
ATOM 1206 C C . SER A 1 174 ? 1.135 7.019 -0.796 1.00 97.19 174 SER A C 1
ATOM 1208 O O . SER A 1 174 ? 2.332 6.872 -0.532 1.00 97.19 174 SER A O 1
ATOM 1210 N N . ALA A 1 175 ? 0.750 7.721 -1.865 1.00 97.50 175 ALA A N 1
ATOM 1211 C CA . ALA A 1 175 ? 1.697 8.335 -2.797 1.00 97.50 175 ALA A CA 1
ATOM 1212 C C . ALA A 1 175 ? 2.510 9.476 -2.145 1.00 97.50 175 ALA A C 1
ATOM 1214 O O . ALA A 1 175 ? 3.734 9.551 -2.287 1.00 97.50 175 ALA A O 1
ATOM 1215 N N . ARG A 1 176 ? 1.853 10.338 -1.359 1.00 96.62 176 ARG A N 1
ATOM 1216 C CA . ARG A 1 176 ? 2.469 11.457 -0.622 1.00 96.62 176 ARG A CA 1
ATOM 1217 C C . ARG A 1 176 ? 3.472 10.984 0.425 1.00 96.62 176 ARG A C 1
ATOM 1219 O O . ARG A 1 176 ? 4.421 11.711 0.716 1.00 96.62 176 ARG A O 1
ATOM 1226 N N . SER A 1 177 ? 3.303 9.762 0.936 1.00 94.38 177 SER A N 1
ATOM 1227 C CA . SER A 1 177 ? 4.217 9.146 1.899 1.00 94.38 177 SER A CA 1
ATOM 1228 C C . SER A 1 177 ? 5.670 9.167 1.412 1.00 94.38 177 SER A C 1
ATOM 1230 O O . SER A 1 177 ? 6.584 9.328 2.212 1.00 94.38 177 SER A O 1
ATOM 1232 N N . MET A 1 178 ? 5.908 9.085 0.101 1.00 93.44 178 MET A N 1
ATOM 1233 C CA . MET A 1 178 ? 7.211 9.374 -0.489 1.00 93.44 178 MET A CA 1
ATOM 1234 C C . MET A 1 178 ? 7.433 10.894 -0.515 1.00 93.44 178 MET A C 1
ATOM 1236 O O . MET A 1 178 ? 7.151 11.543 -1.513 1.00 93.44 178 MET A O 1
ATOM 1240 N N . ALA A 1 179 ? 7.908 11.491 0.581 1.00 90.38 179 ALA A N 1
ATOM 1241 C CA . ALA A 1 179 ? 7.847 12.946 0.783 1.00 90.38 179 ALA A CA 1
ATOM 1242 C C . ALA A 1 179 ? 8.642 13.795 -0.232 1.00 90.38 179 ALA A C 1
ATOM 1244 O O . ALA A 1 179 ? 8.216 14.899 -0.581 1.00 90.38 179 ALA A O 1
ATOM 1245 N N . ASN A 1 180 ? 9.767 13.295 -0.750 1.00 94.25 180 ASN A N 1
ATOM 1246 C CA . ASN A 1 180 ? 10.597 14.048 -1.690 1.00 94.25 180 ASN A CA 1
ATOM 1247 C C . ASN A 1 180 ? 9.972 14.075 -3.100 1.00 94.25 180 ASN A C 1
ATOM 1249 O O . ASN A 1 180 ? 9.892 13.044 -3.773 1.00 94.25 180 ASN A O 1
ATOM 1253 N N . ARG A 1 181 ? 9.588 15.269 -3.577 1.00 96.06 181 ARG A N 1
ATOM 1254 C CA . ARG A 1 181 ? 8.967 15.466 -4.900 1.00 96.06 181 ARG A CA 1
ATOM 1255 C C . ARG A 1 181 ? 9.860 15.015 -6.060 1.00 96.06 181 ARG A C 1
ATOM 1257 O O . ARG A 1 181 ? 9.347 14.438 -7.011 1.00 96.06 181 ARG A O 1
ATOM 1264 N N . ASN A 1 182 ? 11.178 15.198 -5.971 1.00 96.06 182 ASN A N 1
ATOM 1265 C CA . ASN A 1 182 ? 12.105 14.759 -7.020 1.00 96.06 182 ASN A CA 1
ATOM 1266 C C . ASN A 1 182 ? 12.101 13.234 -7.159 1.00 96.06 182 ASN A C 1
ATOM 1268 O O . ASN A 1 182 ? 12.104 12.714 -8.274 1.00 96.06 182 ASN A O 1
ATOM 1272 N N . ILE A 1 183 ? 12.023 12.514 -6.032 1.00 94.44 183 ILE A N 1
ATOM 1273 C CA . ILE A 1 183 ? 11.868 11.057 -6.050 1.00 94.44 183 ILE A CA 1
ATOM 1274 C C . ILE A 1 183 ? 10.490 10.697 -6.610 1.00 94.44 183 ILE A C 1
ATOM 1276 O O . ILE A 1 183 ? 10.419 9.839 -7.483 1.00 94.44 183 ILE A O 1
ATOM 1280 N N . ARG A 1 184 ? 9.408 11.373 -6.196 1.00 96.81 184 ARG A N 1
ATOM 1281 C CA . ARG A 1 184 ? 8.055 11.085 -6.709 1.00 96.81 184 ARG A CA 1
ATOM 1282 C C . ARG A 1 184 ? 7.887 11.319 -8.206 1.00 96.81 184 ARG A C 1
ATOM 1284 O O . ARG A 1 184 ? 7.147 10.572 -8.830 1.00 96.81 184 ARG A O 1
ATOM 1291 N N . ASN A 1 185 ? 8.588 12.297 -8.778 1.00 97.88 185 ASN A N 1
ATOM 1292 C CA . ASN A 1 185 ? 8.601 12.567 -10.221 1.00 97.88 185 ASN A CA 1
ATOM 1293 C C . ASN A 1 185 ? 9.291 11.459 -11.033 1.00 97.88 185 ASN A C 1
ATOM 1295 O O . ASN A 1 185 ? 9.190 11.427 -12.257 1.00 97.88 185 ASN A O 1
ATOM 1299 N N . ARG A 1 186 ? 10.037 10.569 -10.370 1.00 97.25 186 ARG A N 1
ATOM 1300 C CA . ARG A 1 186 ? 10.786 9.480 -11.004 1.00 97.25 186 ARG A CA 1
ATOM 1301 C C . ARG A 1 186 ? 10.247 8.108 -10.631 1.00 97.25 186 ARG A C 1
ATOM 1303 O O . ARG A 1 186 ? 10.120 7.260 -11.504 1.00 97.25 186 ARG A O 1
ATOM 1310 N N . ALA A 1 187 ? 9.959 7.867 -9.357 1.00 96.19 187 ALA A N 1
ATOM 1311 C CA . ALA A 1 187 ? 9.464 6.595 -8.856 1.00 96.19 187 ALA A CA 1
ATOM 1312 C C . ALA A 1 187 ? 8.114 6.264 -9.492 1.00 96.19 187 ALA A C 1
ATOM 1314 O O . ALA A 1 187 ? 7.203 7.089 -9.461 1.00 96.19 187 ALA A O 1
ATOM 1315 N N . THR A 1 188 ? 7.990 5.056 -10.037 1.00 98.06 188 THR A N 1
ATOM 1316 C CA . THR A 1 188 ? 6.766 4.589 -10.691 1.00 98.06 188 THR A CA 1
ATOM 1317 C C . THR A 1 188 ? 6.018 3.579 -9.828 1.00 98.06 188 THR A C 1
ATOM 1319 O O . THR A 1 188 ? 6.614 2.918 -8.971 1.00 98.06 188 THR A O 1
ATOM 1322 N N . VAL A 1 189 ? 4.716 3.438 -10.076 1.00 98.25 189 VAL A N 1
ATOM 1323 C CA . VAL A 1 189 ? 3.839 2.446 -9.438 1.00 98.25 189 VAL A CA 1
ATOM 1324 C C . VAL A 1 189 ? 4.403 1.039 -9.628 1.00 98.25 189 VAL A C 1
ATOM 1326 O O . VAL A 1 189 ? 4.677 0.350 -8.647 1.00 98.25 189 VAL A O 1
ATOM 1329 N N . GLY A 1 190 ? 4.688 0.646 -10.873 1.00 96.62 190 GLY A N 1
ATOM 1330 C CA . GLY A 1 190 ? 5.238 -0.673 -11.187 1.00 96.62 190 GLY A CA 1
ATOM 1331 C C . GLY A 1 190 ? 6.601 -0.915 -10.539 1.00 96.62 190 GLY A C 1
ATOM 1332 O O . GLY A 1 190 ? 6.847 -1.994 -10.012 1.00 96.62 190 GLY A O 1
ATOM 1333 N N . GLY A 1 191 ? 7.462 0.108 -10.486 1.00 94.06 191 GLY A N 1
ATOM 1334 C CA . GLY A 1 191 ? 8.754 0.013 -9.809 1.00 94.06 191 GLY A CA 1
ATOM 1335 C C . GLY A 1 191 ? 8.625 -0.183 -8.295 1.00 94.06 191 GLY A C 1
ATOM 1336 O O . GLY A 1 191 ? 9.396 -0.942 -7.711 1.00 94.06 191 GLY A O 1
ATOM 1337 N N . ASN A 1 192 ? 7.648 0.460 -7.645 1.00 94.81 192 ASN A N 1
ATOM 1338 C CA . ASN A 1 192 ? 7.405 0.277 -6.211 1.00 94.81 192 ASN A CA 1
ATOM 1339 C C . ASN A 1 192 ? 6.883 -1.127 -5.886 1.00 94.81 192 ASN A C 1
ATOM 1341 O O . ASN A 1 192 ? 7.362 -1.733 -4.927 1.00 94.81 192 ASN A O 1
ATOM 1345 N N . LEU A 1 193 ? 5.960 -1.645 -6.704 1.00 95.44 193 LEU A N 1
ATOM 1346 C CA . LEU A 1 193 ? 5.426 -3.001 -6.564 1.00 95.44 193 LEU A CA 1
ATOM 1347 C C . LEU A 1 193 ? 6.505 -4.059 -6.826 1.00 95.44 193 LEU A C 1
ATOM 1349 O O . LEU A 1 193 ? 6.671 -4.961 -6.014 1.00 95.44 193 LEU A O 1
ATOM 1353 N N . ALA A 1 194 ? 7.285 -3.918 -7.902 1.00 90.88 194 ALA A N 1
ATOM 1354 C CA . ALA A 1 194 ? 8.349 -4.861 -8.253 1.00 90.88 194 ALA A CA 1
ATOM 1355 C C . ALA A 1 194 ? 9.490 -4.893 -7.227 1.00 90.88 194 ALA A C 1
ATOM 1357 O O . ALA A 1 194 ? 10.094 -5.938 -7.009 1.00 90.88 194 ALA A O 1
ATOM 1358 N N . PHE A 1 195 ? 9.783 -3.762 -6.577 1.00 87.12 195 PHE A N 1
ATOM 1359 C CA . PHE A 1 195 ? 10.809 -3.714 -5.535 1.00 87.12 195 PHE A CA 1
ATOM 1360 C C . PHE A 1 195 ? 10.342 -4.320 -4.200 1.00 87.12 195 PHE A C 1
ATOM 1362 O O . PHE A 1 195 ? 11.174 -4.789 -3.428 1.00 87.12 195 PHE A O 1
ATOM 1369 N N . ASN A 1 196 ? 9.032 -4.292 -3.917 1.00 87.75 196 ASN A N 1
ATOM 1370 C CA . ASN A 1 196 ? 8.362 -4.974 -2.799 1.00 87.75 196 ASN A CA 1
ATOM 1371 C C . ASN A 1 196 ? 9.076 -4.905 -1.427 1.00 87.75 196 ASN A C 1
ATOM 1373 O O . ASN A 1 196 ? 9.187 -5.897 -0.697 1.00 87.75 196 ASN A O 1
ATOM 1377 N N . LYS A 1 197 ? 9.589 -3.727 -1.053 1.00 83.56 197 LYS A N 1
ATOM 1378 C CA . LYS A 1 197 ? 10.216 -3.536 0.265 1.00 83.56 197 LYS A CA 1
ATOM 1379 C C . LYS A 1 197 ? 9.183 -3.640 1.393 1.00 83.56 197 LYS A C 1
ATOM 1381 O O . LYS A 1 197 ? 8.041 -3.223 1.222 1.00 83.56 197 LYS A O 1
ATOM 1386 N N . SER A 1 198 ? 9.626 -4.059 2.582 1.00 80.81 198 SER A N 1
ATOM 1387 C CA . SER A 1 198 ? 8.787 -4.229 3.786 1.00 80.81 198 SER A CA 1
ATOM 1388 C C . SER A 1 198 ? 7.856 -3.071 4.124 1.00 80.81 198 SER A C 1
ATOM 1390 O O . SER A 1 198 ? 6.795 -3.275 4.697 1.00 80.81 198 SER A O 1
ATOM 1392 N N . CYS A 1 199 ? 8.273 -1.854 3.810 1.00 80.81 199 CYS A N 1
ATOM 1393 C CA . CYS A 1 199 ? 7.578 -0.615 4.125 1.00 80.81 199 CYS A CA 1
ATOM 1394 C C . CYS A 1 199 ? 7.377 0.230 2.858 1.00 80.81 199 CYS A C 1
ATOM 1396 O O . CYS A 1 199 ? 7.480 1.459 2.875 1.00 80.81 199 CYS A O 1
ATOM 1398 N N . ALA A 1 200 ? 7.166 -0.459 1.729 1.00 87.50 200 ALA A N 1
ATOM 1399 C CA . ALA A 1 200 ? 6.817 0.158 0.463 1.00 87.50 200 ALA A CA 1
ATOM 1400 C C . ALA A 1 200 ? 5.559 1.021 0.615 1.00 87.50 200 ALA A C 1
ATOM 1402 O O . ALA A 1 200 ? 4.634 0.678 1.342 1.00 87.50 200 ALA A O 1
ATOM 1403 N N . SER A 1 201 ? 5.537 2.150 -0.086 1.00 92.81 201 SER A N 1
ATOM 1404 C CA . SER A 1 201 ? 4.451 3.117 0.019 1.00 92.81 201 SER A CA 1
ATOM 1405 C C . SER A 1 201 ? 3.111 2.577 -0.490 1.00 92.81 201 SER A C 1
ATOM 1407 O O . SER A 1 201 ? 2.131 2.657 0.243 1.00 92.81 201 SER A O 1
ATOM 1409 N N . LEU A 1 202 ? 3.060 2.014 -1.707 1.00 96.94 202 LEU A N 1
ATOM 1410 C CA . LEU A 1 202 ? 1.798 1.601 -2.345 1.00 96.94 202 LEU A CA 1
ATOM 1411 C C . LEU A 1 202 ? 1.373 0.176 -1.987 1.00 96.94 202 LEU A C 1
ATOM 1413 O O . LEU A 1 202 ? 0.177 -0.095 -1.912 1.00 96.94 202 LEU A O 1
ATOM 1417 N N . VAL A 1 203 ? 2.333 -0.730 -1.762 1.00 96.88 203 VAL A N 1
ATOM 1418 C CA . VAL A 1 203 ? 2.059 -2.166 -1.560 1.00 96.88 203 VAL A CA 1
ATOM 1419 C C . VAL A 1 203 ? 1.026 -2.428 -0.453 1.00 96.88 203 VAL A C 1
ATOM 1421 O O . VAL A 1 203 ? 0.089 -3.171 -0.735 1.00 96.88 203 VAL A O 1
ATOM 1424 N N . PRO A 1 204 ? 1.105 -1.820 0.755 1.00 97.31 204 PRO A N 1
ATOM 1425 C CA . PRO A 1 204 ? 0.127 -2.075 1.810 1.00 97.31 204 PRO A CA 1
ATOM 1426 C C . PRO A 1 204 ? -1.305 -1.751 1.386 1.00 97.31 204 PRO A C 1
ATOM 1428 O O . PRO A 1 204 ? -2.200 -2.571 1.565 1.00 97.31 204 PRO A O 1
ATOM 1431 N N . LEU A 1 205 ? -1.510 -0.585 0.766 1.00 97.94 205 LEU A N 1
ATOM 1432 C CA . LEU A 1 205 ? -2.830 -0.158 0.308 1.00 97.94 205 LEU A CA 1
ATOM 1433 C C . LEU A 1 205 ? -3.345 -1.050 -0.823 1.00 97.94 205 LEU A C 1
ATOM 1435 O O . LEU A 1 205 ? -4.501 -1.454 -0.805 1.00 97.94 205 LEU A O 1
ATOM 1439 N N . CYS A 1 206 ? -2.486 -1.399 -1.781 1.00 98.06 206 CYS A N 1
ATOM 1440 C CA . CYS A 1 206 ? -2.876 -2.266 -2.890 1.00 98.06 206 CYS A CA 1
ATOM 1441 C C . CYS A 1 206 ? -3.243 -3.678 -2.406 1.00 98.06 206 CYS A C 1
ATOM 1443 O O . CYS A 1 206 ? -4.180 -4.273 -2.926 1.00 98.06 206 CYS A O 1
ATOM 1445 N N . LEU A 1 207 ? -2.540 -4.205 -1.399 1.00 97.44 207 LEU A N 1
ATOM 1446 C CA . LEU A 1 207 ? -2.891 -5.478 -0.769 1.00 97.44 207 LEU A CA 1
ATOM 1447 C C . LEU A 1 207 ? -4.214 -5.390 0.001 1.00 97.44 207 LEU A C 1
ATOM 1449 O O . LEU A 1 207 ? -5.038 -6.284 -0.142 1.00 97.44 207 LEU A O 1
ATOM 1453 N N . ALA A 1 208 ? -4.441 -4.321 0.771 1.00 97.50 208 ALA A N 1
ATOM 1454 C CA . ALA A 1 208 ? -5.678 -4.143 1.537 1.00 97.50 208 ALA A CA 1
ATOM 1455 C C . ALA A 1 208 ? -6.915 -3.976 0.634 1.00 97.50 208 ALA A C 1
ATOM 1457 O O . ALA A 1 208 ? -8.023 -4.328 1.027 1.00 97.50 208 ALA A O 1
ATOM 1458 N N . LEU A 1 209 ? -6.721 -3.454 -0.581 1.00 97.25 209 LEU A N 1
ATOM 1459 C CA . LEU A 1 209 ? -7.759 -3.307 -1.602 1.00 97.25 209 LEU A CA 1
ATOM 1460 C C . LEU A 1 209 ? -7.975 -4.566 -2.452 1.00 97.25 209 LEU A C 1
ATOM 1462 O O . LEU A 1 209 ? -8.810 -4.519 -3.350 1.00 97.25 209 LEU A O 1
ATOM 1466 N N . ASP A 1 210 ? -7.235 -5.653 -2.213 1.00 96.19 210 ASP A N 1
ATOM 1467 C CA . ASP A 1 210 ? -7.240 -6.858 -3.054 1.00 96.19 210 ASP A CA 1
ATOM 1468 C C . ASP A 1 210 ? -6.928 -6.555 -4.533 1.00 96.19 210 ASP A C 1
ATOM 1470 O O . ASP A 1 210 ? -7.567 -7.063 -5.457 1.00 96.19 210 ASP A O 1
ATOM 1474 N N . ALA A 1 211 ? -5.936 -5.692 -4.770 1.00 97.88 211 ALA A N 1
ATOM 1475 C CA . ALA A 1 211 ? -5.548 -5.285 -6.114 1.00 97.88 211 ALA A CA 1
ATOM 1476 C C . ALA A 1 211 ? -5.099 -6.467 -6.988 1.00 97.88 211 ALA A C 1
ATOM 1478 O O . ALA A 1 211 ? -4.571 -7.476 -6.509 1.00 97.88 211 ALA A O 1
ATOM 1479 N N . ALA A 1 212 ? -5.222 -6.293 -8.299 1.00 97.25 212 ALA A N 1
ATOM 1480 C CA . ALA A 1 212 ? -4.667 -7.188 -9.306 1.00 97.25 212 ALA A CA 1
ATOM 1481 C C . ALA A 1 212 ? -3.587 -6.480 -10.130 1.00 97.25 212 ALA A C 1
ATOM 1483 O O . ALA A 1 212 ? -3.504 -5.252 -10.163 1.00 97.25 212 ALA A O 1
ATOM 1484 N N . VAL A 1 213 ? -2.753 -7.260 -10.807 1.00 96.75 213 VAL A N 1
ATOM 1485 C CA . VAL A 1 213 ? -1.756 -6.762 -11.755 1.00 96.75 213 VAL A CA 1
ATOM 1486 C C . VAL A 1 213 ? -1.916 -7.454 -13.095 1.00 96.75 213 VAL A C 1
ATOM 1488 O O . VAL A 1 213 ? -2.258 -8.633 -13.156 1.00 96.75 213 VAL A O 1
ATOM 1491 N N . GLU A 1 214 ? -1.664 -6.711 -14.163 1.00 95.31 214 GLU A N 1
ATOM 1492 C CA . GLU A 1 214 ? -1.540 -7.229 -15.521 1.00 95.31 214 GLU A CA 1
ATOM 1493 C C . GLU A 1 214 ? -0.065 -7.252 -15.912 1.00 95.31 214 GLU A C 1
ATOM 1495 O O . GLU A 1 214 ? 0.640 -6.250 -15.750 1.00 95.31 214 GLU A O 1
ATOM 1500 N N . CYS A 1 215 ? 0.395 -8.384 -16.442 1.00 92.38 215 CYS A N 1
ATOM 1501 C CA . CYS A 1 215 ? 1.786 -8.583 -16.829 1.00 92.38 215 CYS A CA 1
ATOM 1502 C C . CYS A 1 215 ? 1.914 -9.091 -18.271 1.00 92.38 215 CYS A C 1
ATOM 1504 O O . CYS A 1 215 ? 1.130 -9.927 -18.720 1.00 92.38 215 CYS A O 1
ATOM 1506 N N . ALA A 1 216 ? 2.950 -8.629 -18.975 1.00 89.69 216 ALA A N 1
ATOM 1507 C CA . ALA A 1 216 ? 3.357 -9.154 -20.276 1.00 89.69 216 ALA A CA 1
ATOM 1508 C C . ALA A 1 216 ? 4.573 -10.084 -20.153 1.00 89.69 216 ALA A C 1
ATOM 1510 O O . ALA A 1 216 ? 5.590 -9.728 -19.560 1.00 89.69 216 ALA A O 1
ATOM 1511 N N . GLY A 1 217 ? 4.492 -11.266 -20.768 1.00 78.25 217 GLY A N 1
ATOM 1512 C CA . GLY A 1 217 ? 5.505 -12.317 -20.625 1.00 78.25 217 GLY A CA 1
ATOM 1513 C C . GLY A 1 217 ? 5.423 -13.043 -19.273 1.00 78.25 217 GLY A C 1
ATOM 1514 O O . GLY A 1 217 ? 4.689 -12.635 -18.381 1.00 78.25 217 GLY A O 1
ATOM 1515 N N . GLY A 1 218 ? 6.155 -14.151 -19.116 1.00 63.72 218 GLY A N 1
ATOM 1516 C CA . GLY A 1 218 ? 6.167 -14.934 -17.866 1.00 63.72 218 GLY A CA 1
ATOM 1517 C C . GLY A 1 218 ? 5.038 -15.967 -17.701 1.00 63.72 218 GLY A C 1
ATOM 1518 O O . GLY A 1 218 ? 4.950 -16.590 -16.647 1.00 63.72 218 GLY A O 1
ATOM 1519 N N . GLY A 1 219 ? 4.213 -16.178 -18.732 1.00 62.38 219 GLY A N 1
ATOM 1520 C CA . GLY A 1 219 ? 3.079 -17.110 -18.760 1.00 62.38 219 GLY A CA 1
ATOM 1521 C C . GLY A 1 219 ? 2.278 -16.978 -20.069 1.00 62.38 219 GLY A C 1
ATOM 1522 O O . GLY A 1 219 ? 2.808 -16.418 -21.034 1.00 62.38 219 GLY A O 1
ATOM 1523 N N . PRO A 1 220 ? 1.019 -17.463 -20.133 1.00 56.75 220 PRO A N 1
ATOM 1524 C CA . PRO A 1 220 ? 0.098 -17.144 -21.229 1.00 56.75 220 PRO A CA 1
ATOM 1525 C C . PRO A 1 220 ? -0.003 -15.624 -21.438 1.00 56.75 220 PRO A C 1
ATOM 1527 O O . PRO A 1 220 ? 0.149 -14.857 -20.488 1.00 56.75 220 PRO A O 1
ATOM 1530 N N . ALA A 1 221 ? -0.239 -15.180 -22.674 1.00 59.50 221 ALA A N 1
ATOM 1531 C CA . ALA A 1 221 ? -0.214 -13.757 -23.017 1.00 59.50 221 ALA A CA 1
ATOM 1532 C C . ALA A 1 221 ? -1.186 -12.918 -22.157 1.00 59.50 221 ALA A C 1
ATOM 1534 O O . ALA A 1 221 ? -2.357 -13.271 -22.037 1.00 59.50 221 ALA A O 1
ATOM 1535 N N . ASN A 1 222 ? -0.690 -11.796 -21.619 1.00 64.88 222 ASN A N 1
ATOM 1536 C CA . ASN A 1 222 ? -1.424 -10.788 -20.839 1.00 64.88 222 ASN A CA 1
ATOM 1537 C C . ASN A 1 222 ? -2.227 -11.367 -19.668 1.00 64.88 222 ASN A C 1
ATOM 1539 O O . ASN A 1 222 ? -3.452 -11.257 -19.601 1.00 64.88 222 ASN A O 1
ATOM 1543 N N . GLN A 1 223 ? -1.521 -11.998 -18.730 1.00 79.62 223 GLN A N 1
ATOM 1544 C CA . GLN A 1 223 ? -2.147 -12.547 -17.535 1.00 79.62 223 GLN A CA 1
ATOM 1545 C C . GLN A 1 223 ? -2.476 -11.431 -16.537 1.00 79.62 223 GLN A C 1
ATOM 1547 O O . GLN A 1 223 ? -1.592 -10.693 -16.094 1.00 79.62 223 GLN A O 1
ATOM 1552 N N . THR A 1 224 ? -3.744 -11.358 -16.134 1.00 90.19 224 THR A N 1
ATOM 1553 C CA . THR A 1 224 ? -4.160 -10.655 -14.918 1.00 90.19 224 THR A CA 1
ATOM 1554 C C . THR A 1 224 ? -4.146 -11.627 -13.744 1.00 90.19 224 THR A C 1
ATOM 1556 O O . THR A 1 224 ? -4.686 -12.730 -13.840 1.00 90.19 224 THR A O 1
ATOM 1559 N N . LEU A 1 225 ? -3.539 -11.234 -12.626 1.00 92.25 225 LEU A N 1
ATOM 1560 C CA . LEU A 1 225 ? -3.493 -12.041 -11.409 1.00 92.25 225 LEU A CA 1
ATOM 1561 C C . LEU A 1 225 ? -3.578 -11.171 -10.148 1.00 92.25 225 LEU A C 1
ATOM 1563 O O . LEU A 1 225 ? -3.189 -10.003 -10.188 1.00 92.25 225 LEU A O 1
ATOM 1567 N N . PRO A 1 226 ? -4.048 -11.720 -9.013 1.00 95.62 226 PRO A N 1
ATOM 1568 C CA . PRO A 1 226 ? -4.023 -11.008 -7.740 1.00 95.62 226 PRO A CA 1
ATOM 1569 C C . PRO A 1 226 ? -2.608 -10.543 -7.382 1.00 95.62 226 PRO A C 1
ATOM 1571 O O . PRO A 1 226 ? -1.655 -11.325 -7.474 1.00 95.6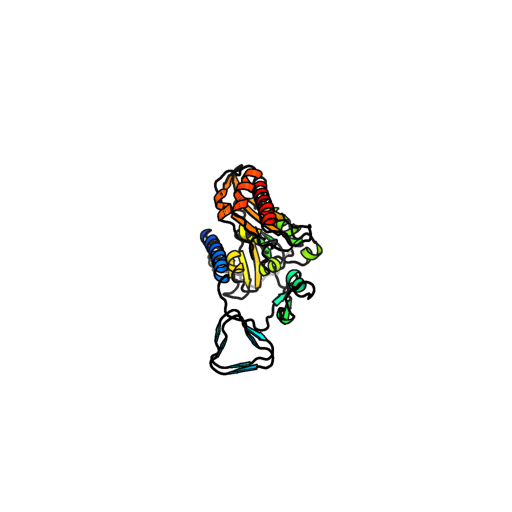2 226 PRO A O 1
ATOM 1574 N N . LEU A 1 227 ? -2.474 -9.300 -6.912 1.00 95.88 227 LEU A N 1
ATOM 1575 C CA . LEU A 1 227 ? -1.193 -8.710 -6.521 1.00 95.88 227 LEU A CA 1
ATOM 1576 C C . LEU A 1 227 ? -0.489 -9.574 -5.471 1.00 95.88 227 LEU A C 1
ATOM 1578 O O . LEU A 1 227 ? 0.701 -9.837 -5.606 1.00 95.88 227 LEU A O 1
ATOM 1582 N N . ALA A 1 228 ? -1.222 -10.075 -4.473 1.00 93.62 228 ALA A N 1
ATOM 1583 C CA . ALA A 1 228 ? -0.669 -10.954 -3.442 1.00 93.62 228 ALA A CA 1
ATOM 1584 C C . ALA A 1 228 ? 0.035 -12.186 -4.042 1.00 93.62 228 ALA A C 1
ATOM 1586 O O . ALA A 1 228 ? 1.138 -12.528 -3.625 1.00 93.62 228 ALA A O 1
ATOM 1587 N N . LYS A 1 229 ? -0.553 -12.809 -5.075 1.00 91.62 229 LYS A N 1
ATOM 1588 C CA . LYS A 1 229 ? 0.054 -13.956 -5.770 1.00 91.62 229 LYS A CA 1
ATOM 1589 C C . LYS A 1 229 ? 1.285 -13.534 -6.572 1.00 91.62 229 LYS A C 1
ATOM 1591 O O . LYS A 1 229 ? 2.302 -14.225 -6.534 1.00 91.62 229 LYS A O 1
ATOM 1596 N N . TRP A 1 230 ? 1.214 -12.396 -7.262 1.00 91.94 230 TRP A N 1
ATOM 1597 C CA . TRP A 1 230 ? 2.343 -11.882 -8.036 1.00 91.94 230 TRP A CA 1
ATOM 1598 C C . TRP A 1 230 ? 3.540 -11.512 -7.153 1.00 91.94 230 TRP A C 1
ATOM 1600 O O . TRP A 1 230 ? 4.665 -11.829 -7.509 1.00 91.94 230 TRP A O 1
ATOM 1610 N N . LEU A 1 231 ? 3.327 -10.921 -5.973 1.00 88.62 231 LEU A N 1
ATOM 1611 C CA . LEU A 1 231 ? 4.415 -10.541 -5.060 1.00 88.62 231 LEU A CA 1
ATOM 1612 C C . LEU A 1 231 ? 5.205 -11.741 -4.510 1.00 88.62 231 LEU A C 1
ATOM 1614 O O . LEU A 1 231 ? 6.382 -11.583 -4.187 1.00 88.62 231 LEU A O 1
ATOM 1618 N N . ILE A 1 232 ? 4.591 -12.929 -4.424 1.00 87.62 232 ILE A N 1
ATOM 1619 C CA . ILE A 1 232 ? 5.265 -14.172 -4.004 1.00 87.62 232 ILE A CA 1
ATOM 1620 C C . ILE A 1 232 ? 6.235 -14.653 -5.087 1.00 87.62 232 ILE A C 1
ATOM 1622 O O . ILE A 1 232 ? 7.352 -15.080 -4.788 1.00 87.62 232 ILE A O 1
ATOM 1626 N N . LYS A 1 233 ? 5.800 -14.609 -6.350 1.00 83.50 233 LYS A N 1
ATOM 1627 C CA . LYS A 1 233 ? 6.587 -15.060 -7.500 1.00 83.50 233 LYS A CA 1
ATOM 1628 C C . LYS A 1 233 ? 6.394 -14.104 -8.683 1.00 83.50 233 LYS A C 1
ATOM 1630 O O . LYS A 1 233 ? 5.640 -14.432 -9.603 1.00 83.50 233 LYS A O 1
ATOM 1635 N N . PRO A 1 234 ? 7.068 -12.939 -8.671 1.00 84.81 234 PRO A N 1
ATOM 1636 C CA . PRO A 1 234 ? 6.938 -11.965 -9.744 1.00 84.81 234 PRO A CA 1
ATOM 1637 C C . PRO A 1 234 ? 7.405 -12.568 -11.066 1.00 84.81 234 PRO A C 1
ATOM 1639 O O . PRO A 1 234 ? 8.492 -13.141 -11.152 1.00 84.81 234 PRO A O 1
ATOM 1642 N N . ALA A 1 235 ? 6.579 -12.439 -12.097 1.00 83.69 235 ALA A N 1
ATOM 1643 C CA . ALA A 1 235 ? 6.884 -12.892 -13.445 1.00 83.69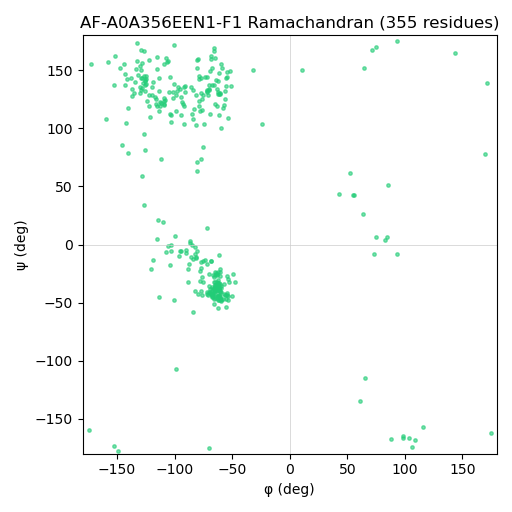 235 ALA A CA 1
ATOM 1644 C C . ALA A 1 235 ? 6.312 -11.904 -14.464 1.00 83.69 235 ALA A C 1
ATOM 1646 O O . ALA A 1 235 ? 5.257 -11.308 -14.232 1.00 83.69 235 ALA A O 1
ATOM 1647 N N . GLY A 1 236 ? 7.016 -11.743 -15.586 1.00 87.56 236 GLY A N 1
ATOM 1648 C CA . GLY A 1 236 ? 6.613 -10.824 -16.647 1.00 87.56 236 GLY A CA 1
ATOM 1649 C C . GLY A 1 236 ? 6.776 -9.345 -16.297 1.00 87.56 236 GLY A C 1
ATOM 1650 O O . GLY A 1 236 ? 7.015 -8.963 -15.151 1.00 87.56 236 GLY A O 1
ATOM 1651 N N . LEU A 1 237 ? 6.668 -8.504 -17.322 1.00 91.44 237 LEU A N 1
ATOM 1652 C CA . LEU A 1 237 ? 6.714 -7.053 -17.211 1.00 91.44 237 LEU A CA 1
ATOM 1653 C C . LEU A 1 237 ? 5.365 -6.558 -16.700 1.00 91.44 237 LEU A C 1
ATOM 1655 O O . LEU A 1 237 ? 4.363 -6.693 -17.398 1.00 91.44 237 LEU A O 1
ATOM 1659 N N . LEU A 1 238 ? 5.335 -5.980 -15.498 1.00 94.50 238 LEU A N 1
ATOM 1660 C CA . LEU A 1 238 ? 4.129 -5.366 -14.939 1.00 94.50 238 LEU A CA 1
ATOM 1661 C C . LEU A 1 238 ? 3.708 -4.184 -15.821 1.00 94.50 238 LEU A C 1
ATOM 1663 O O . LEU A 1 238 ? 4.465 -3.228 -15.985 1.00 94.50 238 LEU A O 1
ATOM 1667 N N . LEU A 1 239 ? 2.503 -4.268 -16.380 1.00 96.19 239 LEU A N 1
ATOM 1668 C CA . LEU A 1 239 ? 1.916 -3.266 -17.265 1.00 96.19 239 LEU A CA 1
ATOM 1669 C C . LEU A 1 239 ? 0.923 -2.372 -16.535 1.00 96.19 239 LEU A C 1
ATOM 1671 O O . LEU A 1 239 ? 1.014 -1.151 -16.647 1.00 96.19 239 LEU A O 1
ATOM 1675 N N . ASN A 1 240 ? 0.007 -2.969 -15.771 1.00 97.50 240 ASN A N 1
ATOM 1676 C CA . ASN A 1 240 ? -1.053 -2.244 -15.077 1.00 97.50 240 ASN A CA 1
ATOM 1677 C C . ASN A 1 240 ? -1.253 -2.777 -13.656 1.00 97.50 240 ASN A C 1
ATOM 1679 O O . ASN A 1 240 ? -1.181 -3.980 -13.411 1.00 97.50 240 ASN A O 1
ATOM 1683 N N . LEU A 1 241 ? -1.539 -1.864 -12.734 1.00 98.31 241 LEU A N 1
ATOM 1684 C CA . LEU A 1 241 ? -2.142 -2.128 -11.433 1.00 98.31 241 LEU A CA 1
ATOM 1685 C C . LEU A 1 241 ? -3.647 -1.875 -11.553 1.00 98.31 241 LEU A C 1
ATOM 1687 O O . LEU A 1 241 ? -4.062 -0.865 -12.113 1.00 98.31 241 LEU A O 1
ATOM 1691 N N . ILE A 1 242 ? -4.461 -2.769 -11.010 1.00 98.25 242 ILE A N 1
ATOM 1692 C CA . ILE A 1 242 ? -5.919 -2.690 -11.053 1.00 98.25 242 ILE A CA 1
ATOM 1693 C C . ILE A 1 242 ? -6.418 -2.668 -9.611 1.00 98.25 242 ILE A C 1
ATOM 1695 O O . ILE A 1 242 ? -6.313 -3.670 -8.901 1.00 98.25 242 ILE A O 1
ATOM 1699 N N . LEU A 1 243 ? -6.938 -1.523 -9.173 1.00 97.75 243 LEU A N 1
ATOM 1700 C CA . LEU A 1 243 ? -7.620 -1.389 -7.888 1.00 97.75 243 LEU A CA 1
ATOM 1701 C C . LEU A 1 243 ? -9.117 -1.633 -8.121 1.00 97.75 243 LEU A C 1
ATOM 1703 O O . LEU A 1 243 ? -9.712 -0.898 -8.914 1.00 97.75 243 LEU A O 1
ATOM 1707 N N . PRO A 1 244 ? -9.737 -2.646 -7.491 1.00 94.88 244 PRO A N 1
ATOM 1708 C CA . PRO A 1 244 ? -11.148 -2.937 -7.714 1.00 94.88 244 PRO A CA 1
ATOM 1709 C C . PRO A 1 244 ? -12.036 -1.793 -7.215 1.00 94.88 244 PRO A C 1
ATOM 1711 O O . PRO A 1 244 ? -11.624 -0.984 -6.383 1.00 94.88 244 PRO A O 1
ATOM 1714 N N . ALA A 1 245 ? -13.274 -1.745 -7.712 1.00 89.50 245 ALA A N 1
ATOM 1715 C CA . ALA A 1 245 ? -14.266 -0.773 -7.259 1.00 89.50 245 ALA A CA 1
ATOM 1716 C C . ALA A 1 245 ? -14.465 -0.816 -5.729 1.00 89.50 245 ALA A C 1
ATOM 1718 O O . ALA A 1 245 ? -14.345 -1.870 -5.087 1.00 89.50 245 ALA A O 1
ATOM 1719 N N . GLY A 1 246 ? -14.790 0.341 -5.149 1.00 81.00 246 GLY A N 1
ATOM 1720 C CA . GLY A 1 246 ? -14.882 0.530 -3.707 1.00 81.00 246 GLY A CA 1
ATOM 1721 C C . GLY A 1 246 ? -15.913 -0.362 -3.026 1.00 81.00 246 GLY A C 1
ATOM 1722 O O . GLY A 1 246 ? -15.651 -0.907 -1.954 1.00 81.00 246 GLY A O 1
ATOM 1723 N N . GLY A 1 247 ? -17.071 -0.562 -3.659 1.00 86.31 247 GLY A N 1
ATOM 1724 C CA . GLY A 1 247 ? -18.125 -1.441 -3.142 1.00 86.31 247 GLY A CA 1
ATOM 1725 C C . GLY A 1 247 ? -18.718 -0.977 -1.806 1.00 86.31 247 GLY A C 1
ATOM 1726 O O . GLY A 1 247 ? -19.179 -1.808 -1.034 1.00 86.31 247 GLY A O 1
ATOM 1727 N N . GLY A 1 248 ? -18.678 0.328 -1.510 1.00 90.75 248 GLY A N 1
ATOM 1728 C CA . GLY A 1 248 ? -19.135 0.880 -0.228 1.00 90.75 248 GLY A CA 1
ATOM 1729 C C . GLY A 1 248 ? -18.108 0.805 0.909 1.00 90.75 248 GLY A C 1
ATOM 1730 O O . GLY A 1 248 ? -18.427 1.186 2.033 1.00 90.75 248 GLY A O 1
ATOM 1731 N N . ARG A 1 249 ? -16.884 0.338 0.629 1.00 96.31 249 ARG A N 1
ATOM 1732 C CA . ARG A 1 249 ? -15.767 0.324 1.583 1.00 96.31 249 ARG A CA 1
ATOM 1733 C C . ARG A 1 249 ? -15.106 1.700 1.662 1.00 96.31 249 ARG A C 1
ATOM 1735 O O . ARG A 1 249 ? -15.065 2.423 0.670 1.00 96.31 249 ARG A O 1
ATOM 1742 N N . SER A 1 250 ? -14.516 2.014 2.804 1.00 97.69 250 SER A N 1
ATOM 1743 C CA . SER A 1 250 ? -13.607 3.143 3.006 1.00 97.69 250 SER A CA 1
ATOM 1744 C C . SER A 1 250 ? -12.172 2.635 3.138 1.00 97.69 250 SER A C 1
ATOM 1746 O O . SER A 1 250 ? -11.951 1.479 3.505 1.00 97.69 250 SER A O 1
ATOM 1748 N N . ALA A 1 251 ? -11.190 3.492 2.854 1.00 97.94 251 ALA A N 1
ATOM 1749 C CA . ALA A 1 251 ? -9.773 3.169 3.014 1.00 97.94 251 ALA A CA 1
ATOM 1750 C C . ALA A 1 251 ? -9.036 4.242 3.817 1.00 97.94 251 ALA A C 1
ATOM 1752 O O . ALA A 1 251 ? -9.269 5.436 3.636 1.00 97.94 251 ALA A O 1
ATOM 1753 N N . ALA A 1 252 ? -8.083 3.812 4.638 1.00 98.25 252 ALA A N 1
ATOM 1754 C CA . ALA A 1 252 ? -7.155 4.672 5.357 1.00 98.25 252 ALA A CA 1
ATOM 1755 C C . ALA A 1 252 ? -5.713 4.198 5.138 1.00 98.25 252 ALA A C 1
ATOM 1757 O O . ALA A 1 252 ? -5.447 3.010 4.943 1.00 98.25 252 ALA A O 1
ATOM 1758 N N . PHE A 1 253 ? -4.773 5.140 5.172 1.00 98.25 253 PHE A N 1
ATOM 1759 C CA . PHE A 1 253 ? -3.345 4.861 5.075 1.00 98.25 253 PHE A CA 1
ATOM 1760 C C . PHE A 1 253 ? -2.582 5.708 6.089 1.00 98.25 253 PHE A C 1
ATOM 1762 O O . PHE A 1 253 ? -2.788 6.918 6.171 1.00 98.25 253 PHE A O 1
ATOM 1769 N N . ALA A 1 254 ? -1.655 5.083 6.808 1.00 97.25 254 ALA A N 1
ATOM 1770 C CA . ALA A 1 254 ? -0.794 5.741 7.776 1.00 97.25 254 ALA A CA 1
ATOM 1771 C C . ALA A 1 254 ? 0.666 5.311 7.592 1.00 97.25 254 ALA A C 1
ATOM 1773 O O . ALA A 1 254 ? 0.980 4.203 7.151 1.00 97.25 254 ALA A O 1
ATOM 1774 N N . ARG A 1 255 ? 1.592 6.202 7.943 1.00 95.88 255 ARG A N 1
ATOM 1775 C CA . ARG A 1 255 ? 3.031 5.951 7.873 1.00 95.88 255 ARG A CA 1
ATOM 1776 C C . ARG A 1 255 ? 3.722 6.570 9.076 1.00 95.88 255 ARG A C 1
ATOM 1778 O O . ARG A 1 255 ? 3.425 7.702 9.436 1.00 95.88 255 ARG A O 1
ATOM 1785 N N . SER A 1 256 ? 4.730 5.871 9.586 1.00 94.94 256 SER A N 1
ATOM 1786 C CA . SER A 1 256 ? 5.716 6.439 10.499 1.00 94.94 256 SER A CA 1
ATOM 1787 C C . SER A 1 256 ? 7.131 6.367 9.920 1.00 94.94 256 SER A C 1
ATOM 1789 O O . SER A 1 256 ? 7.520 5.369 9.307 1.00 94.94 256 SER A O 1
ATOM 1791 N N . SER A 1 257 ? 7.911 7.427 10.124 1.00 93.00 257 SER A N 1
ATOM 1792 C CA . SER A 1 257 ? 9.348 7.523 9.837 1.00 93.00 257 SER A CA 1
ATOM 1793 C C . SER A 1 257 ? 10.005 8.534 10.784 1.00 93.00 257 SER A C 1
ATOM 1795 O O . SER A 1 257 ? 9.310 9.347 11.386 1.00 93.00 257 SER A O 1
ATOM 1797 N N . ARG A 1 258 ? 11.341 8.504 10.932 1.00 90.44 258 ARG A N 1
ATOM 1798 C CA . ARG A 1 258 ? 12.056 9.441 11.832 1.00 90.44 258 ARG A CA 1
ATOM 1799 C C . ARG A 1 258 ? 12.017 10.880 11.307 1.00 90.44 258 ARG A C 1
ATOM 1801 O O . ARG A 1 258 ? 11.859 11.819 12.074 1.00 90.44 258 ARG A O 1
ATOM 1808 N N . THR A 1 259 ? 12.133 11.040 9.991 1.00 90.69 259 THR A N 1
ATOM 1809 C CA . THR A 1 259 ? 11.946 12.304 9.268 1.00 90.69 259 THR A CA 1
ATOM 1810 C C . THR A 1 259 ? 10.979 12.104 8.102 1.00 90.69 259 THR A C 1
ATOM 1812 O O . THR A 1 259 ? 10.683 10.970 7.716 1.00 90.69 259 THR A O 1
ATOM 1815 N N . ALA A 1 260 ? 10.490 13.190 7.498 1.00 88.00 260 ALA A N 1
ATOM 1816 C CA . ALA A 1 260 ? 9.585 13.099 6.350 1.00 88.00 260 ALA A CA 1
ATOM 1817 C C . ALA A 1 260 ? 10.217 12.358 5.150 1.00 88.00 260 ALA A C 1
ATOM 1819 O O . ALA A 1 260 ? 9.545 11.579 4.477 1.00 88.00 260 ALA A O 1
ATOM 1820 N N . CYS A 1 261 ? 11.516 12.559 4.904 1.00 87.75 261 CYS A N 1
ATOM 1821 C CA . CYS A 1 261 ? 12.238 11.979 3.765 1.00 87.75 261 CYS A CA 1
ATOM 1822 C C . CYS A 1 261 ? 12.873 10.606 4.042 1.00 87.75 261 CYS A C 1
ATOM 1824 O O . CYS A 1 261 ? 13.434 10.014 3.121 1.00 87.75 261 CYS A O 1
ATOM 1826 N N . ASP A 1 262 ? 12.805 10.100 5.275 1.00 86.69 262 ASP A N 1
ATOM 1827 C CA . ASP A 1 262 ? 13.390 8.807 5.637 1.00 86.69 262 ASP A CA 1
ATOM 1828 C C . ASP A 1 262 ? 12.704 7.626 4.937 1.00 86.69 262 ASP A C 1
ATOM 1830 O O . ASP A 1 262 ? 11.620 7.738 4.365 1.00 86.69 262 ASP A O 1
ATOM 1834 N N . VAL A 1 263 ? 13.306 6.443 5.027 1.00 83.94 263 VAL A N 1
ATOM 1835 C CA . VAL A 1 263 ? 12.563 5.200 4.787 1.00 83.94 263 VAL A CA 1
ATOM 1836 C C . VAL A 1 263 ? 11.593 4.988 5.950 1.00 83.94 263 VAL A C 1
ATOM 1838 O O . VAL A 1 263 ? 11.958 5.173 7.110 1.00 83.94 263 VAL A O 1
ATOM 1841 N N . SER A 1 264 ? 10.364 4.583 5.642 1.00 88.88 264 SER A N 1
ATOM 1842 C CA . SER A 1 264 ? 9.353 4.248 6.643 1.00 88.88 264 SER A CA 1
ATOM 1843 C C . SER A 1 264 ? 9.886 3.261 7.691 1.00 88.88 264 SER A C 1
ATOM 1845 O O . SER A 1 264 ? 10.547 2.267 7.367 1.00 88.88 264 SER A O 1
ATOM 1847 N N . THR A 1 265 ? 9.575 3.525 8.957 1.00 91.19 265 THR A N 1
ATOM 1848 C CA . THR A 1 265 ? 9.683 2.538 10.037 1.00 91.19 265 THR A CA 1
ATOM 1849 C C . THR A 1 265 ? 8.513 1.567 9.948 1.00 91.19 265 THR A C 1
ATOM 1851 O O . THR A 1 265 ? 8.718 0.360 10.028 1.00 91.19 265 THR A O 1
ATOM 1854 N N . ALA A 1 266 ? 7.310 2.094 9.707 1.00 94.19 266 ALA A N 1
ATOM 1855 C CA . ALA A 1 266 ? 6.088 1.324 9.538 1.00 94.19 266 ALA A CA 1
ATOM 1856 C C . ALA A 1 266 ? 5.135 2.009 8.552 1.00 94.19 266 ALA A C 1
ATOM 1858 O O . ALA A 1 266 ? 5.129 3.234 8.412 1.00 94.19 266 ALA A O 1
ATOM 1859 N N . THR A 1 267 ? 4.320 1.205 7.881 1.00 96.56 267 THR A N 1
ATOM 1860 C CA . THR A 1 267 ? 3.218 1.652 7.018 1.00 96.56 267 THR A CA 1
ATOM 1861 C C . THR A 1 267 ? 1.999 0.805 7.331 1.00 96.56 267 THR A C 1
ATOM 1863 O O . THR A 1 267 ? 2.141 -0.403 7.495 1.00 96.56 267 THR A O 1
ATOM 1866 N N . VAL A 1 268 ? 0.821 1.407 7.379 1.00 98.25 268 VAL A N 1
ATOM 1867 C CA . VAL A 1 268 ? -0.441 0.715 7.641 1.00 98.25 268 VAL A CA 1
ATOM 1868 C C . VAL A 1 268 ? -1.433 1.125 6.568 1.00 98.25 268 VAL A C 1
ATOM 1870 O O . VAL A 1 268 ? -1.519 2.301 6.223 1.00 98.25 268 VAL A O 1
ATOM 1873 N N . ALA A 1 269 ? -2.164 0.158 6.033 1.00 98.38 269 ALA A N 1
ATOM 1874 C CA . ALA A 1 269 ? -3.349 0.413 5.235 1.00 98.38 269 ALA A CA 1
ATOM 1875 C C . ALA A 1 269 ? -4.503 -0.408 5.793 1.00 98.38 269 ALA A C 1
ATOM 1877 O O . ALA A 1 269 ? -4.332 -1.595 6.069 1.00 98.38 269 ALA A O 1
ATOM 1878 N N . ALA A 1 270 ? -5.658 0.224 5.939 1.00 98.38 270 ALA A N 1
ATOM 1879 C CA . ALA A 1 270 ? -6.872 -0.422 6.400 1.00 98.38 270 ALA A CA 1
ATOM 1880 C C . ALA A 1 270 ? -7.996 -0.143 5.400 1.00 98.38 270 ALA A C 1
ATOM 1882 O O . ALA A 1 270 ? -8.098 0.969 4.881 1.00 98.38 270 ALA A O 1
ATOM 1883 N N . VAL A 1 271 ? -8.813 -1.151 5.115 1.00 98.38 271 VAL A N 1
ATOM 1884 C CA . VAL A 1 271 ? -9.988 -1.062 4.244 1.00 98.38 271 VAL A CA 1
ATOM 1885 C C . VAL A 1 271 ? -11.130 -1.791 4.934 1.00 98.38 271 VAL A C 1
ATOM 1887 O O . VAL A 1 271 ? -10.939 -2.913 5.385 1.00 98.38 271 VAL A O 1
ATOM 1890 N N . ALA A 1 272 ? -12.299 -1.166 5.038 1.00 98.25 272 ALA A N 1
ATOM 1891 C CA . ALA A 1 272 ? -13.475 -1.785 5.649 1.00 98.25 272 ALA A CA 1
ATOM 1892 C C . ALA A 1 272 ? -14.762 -1.117 5.163 1.00 98.25 272 ALA A C 1
ATOM 1894 O O . ALA A 1 272 ? -14.760 0.053 4.784 1.00 98.25 272 ALA A O 1
ATOM 1895 N N . THR A 1 273 ? -15.881 -1.826 5.246 1.00 97.81 273 THR A N 1
ATOM 1896 C CA . THR A 1 273 ? -17.206 -1.203 5.226 1.00 97.81 273 THR A CA 1
ATOM 1897 C C . THR A 1 273 ? -17.500 -0.636 6.614 1.00 97.81 273 THR A C 1
ATOM 1899 O O . THR A 1 273 ? -17.548 -1.378 7.596 1.00 97.81 273 THR A O 1
ATOM 1902 N N . VAL A 1 274 ? -17.711 0.677 6.708 1.00 97.31 274 VAL A N 1
ATOM 1903 C CA . VAL A 1 274 ? -17.909 1.377 7.986 1.00 97.31 274 VAL A CA 1
ATOM 1904 C C . VAL A 1 274 ? -19.395 1.652 8.220 1.00 97.31 274 VAL A C 1
ATOM 1906 O O . VAL A 1 274 ? -20.068 2.251 7.381 1.00 97.31 274 VAL A O 1
ATOM 1909 N N . LYS A 1 275 ? -19.925 1.232 9.377 1.00 96.69 275 LYS A N 1
ATOM 1910 C CA . LYS A 1 275 ? -21.301 1.527 9.819 1.00 96.69 275 LYS A CA 1
ATOM 1911 C C . LYS A 1 275 ? -21.288 2.150 11.211 1.00 96.69 275 LYS A C 1
ATOM 1913 O O . LYS A 1 275 ? -21.259 1.444 12.216 1.00 96.69 275 LYS A O 1
ATOM 1918 N N . GLY A 1 276 ? -21.314 3.481 11.278 1.00 95.56 276 GLY A N 1
ATOM 1919 C CA . GLY A 1 276 ? -21.113 4.197 12.539 1.00 95.56 276 GLY A CA 1
ATOM 1920 C C . GLY A 1 276 ? -19.691 3.960 13.046 1.00 95.56 276 GLY A C 1
ATOM 1921 O O . GLY A 1 276 ? -18.740 4.356 12.384 1.00 95.56 276 GLY A O 1
ATOM 1922 N N . ARG A 1 277 ? -19.545 3.280 14.189 1.00 96.50 277 ARG A N 1
ATOM 1923 C CA . ARG A 1 277 ? -18.238 2.839 14.714 1.00 96.50 277 ARG A CA 1
ATOM 1924 C C . ARG A 1 277 ? -17.882 1.401 14.339 1.00 96.50 277 ARG A C 1
ATOM 1926 O O . ARG A 1 277 ? -16.778 0.958 14.645 1.00 96.50 277 ARG A O 1
ATOM 1933 N N . ARG A 1 278 ? -18.800 0.674 13.698 1.00 97.62 278 ARG A N 1
ATOM 1934 C CA . ARG A 1 278 ? -18.627 -0.738 13.368 1.00 97.62 278 ARG A CA 1
ATOM 1935 C C . ARG A 1 278 ? -17.800 -0.913 12.107 1.00 97.62 278 ARG A C 1
ATOM 1937 O O . ARG A 1 278 ? -18.146 -0.340 11.071 1.00 97.62 278 ARG A O 1
ATOM 1944 N N . LEU A 1 279 ? -16.765 -1.746 12.181 1.00 97.75 279 LEU A N 1
ATOM 1945 C CA . LEU A 1 279 ? -15.951 -2.140 11.031 1.00 97.75 279 LEU A CA 1
ATOM 1946 C C . LEU A 1 279 ? -16.418 -3.509 10.522 1.00 97.75 279 LEU A C 1
ATOM 1948 O O . LEU A 1 279 ? -16.563 -4.443 11.307 1.00 97.75 279 LEU A O 1
ATOM 1952 N N . LEU A 1 280 ? -16.692 -3.625 9.224 1.00 97.44 280 LEU A N 1
ATOM 1953 C CA . LEU A 1 280 ? -17.111 -4.867 8.569 1.00 97.44 280 LEU A CA 1
ATOM 1954 C C . LEU A 1 280 ? -16.190 -5.175 7.391 1.00 97.44 280 LEU A C 1
ATOM 1956 O O . LEU A 1 280 ? -15.847 -4.265 6.636 1.00 97.44 280 LEU A O 1
ATOM 1960 N N . GLU A 1 281 ? -15.866 -6.453 7.202 1.00 95.94 281 GLU A N 1
ATOM 1961 C CA . GLU A 1 281 ? -14.958 -6.917 6.147 1.00 95.94 281 GLU A CA 1
ATOM 1962 C C . GLU A 1 281 ? -13.598 -6.207 6.233 1.00 95.94 281 GLU A C 1
ATOM 1964 O O . GLU A 1 281 ? -13.051 -5.742 5.232 1.00 95.94 281 GLU A O 1
ATOM 1969 N N . LEU A 1 282 ? -13.083 -6.067 7.460 1.00 97.75 282 LEU A N 1
ATOM 1970 C CA . LEU A 1 282 ? -11.833 -5.367 7.722 1.00 97.75 282 LEU A CA 1
ATOM 1971 C C . LEU A 1 282 ? -10.651 -6.108 7.079 1.00 97.75 282 LEU A C 1
ATOM 1973 O O . LEU A 1 282 ? -10.338 -7.240 7.433 1.00 97.75 282 LEU A O 1
ATOM 1977 N N . CYS A 1 283 ? -9.949 -5.418 6.186 1.00 97.88 283 CYS A N 1
ATOM 1978 C CA . CYS A 1 283 ? -8.644 -5.796 5.662 1.00 97.88 283 CYS A CA 1
ATOM 1979 C C . CYS A 1 283 ? -7.593 -4.833 6.222 1.00 97.88 283 CYS A C 1
ATOM 1981 O O . CYS A 1 283 ? -7.661 -3.627 5.977 1.00 97.88 283 CYS A O 1
ATOM 1983 N N . LEU A 1 284 ? -6.595 -5.350 6.935 1.00 98.25 284 LEU A N 1
ATOM 1984 C CA . LEU A 1 284 ? -5.517 -4.569 7.532 1.00 98.25 284 LEU A CA 1
ATOM 1985 C C . LEU A 1 284 ? -4.168 -5.091 7.051 1.00 98.25 284 LEU A C 1
ATOM 1987 O O . LEU A 1 284 ? -3.822 -6.247 7.271 1.00 98.25 284 LEU A O 1
ATOM 1991 N N . VAL A 1 285 ? -3.359 -4.225 6.449 1.00 98.06 285 VAL A N 1
ATOM 1992 C CA . VAL A 1 285 ? -2.014 -4.563 5.978 1.00 98.06 285 VAL A CA 1
ATOM 1993 C C . VAL A 1 285 ? -0.986 -3.689 6.671 1.00 98.06 285 VAL A C 1
ATOM 1995 O O . VAL A 1 285 ? -1.085 -2.462 6.668 1.00 98.06 285 VAL A O 1
ATOM 1998 N N . VAL A 1 286 ? 0.038 -4.326 7.236 1.00 96.75 286 VAL A N 1
ATOM 1999 C CA . VAL A 1 286 ? 1.099 -3.670 7.997 1.00 96.75 286 VAL A CA 1
ATOM 2000 C C . VAL A 1 286 ? 2.458 -3.974 7.368 1.00 96.75 286 VAL A C 1
ATOM 2002 O O . VAL A 1 286 ? 2.823 -5.122 7.118 1.00 96.75 286 VAL A O 1
ATOM 2005 N N . GLY A 1 287 ? 3.227 -2.919 7.123 1.00 93.19 287 GLY A N 1
ATOM 2006 C CA . GLY A 1 287 ? 4.613 -2.957 6.674 1.00 93.19 287 GLY A CA 1
ATOM 2007 C C . GLY A 1 287 ? 5.584 -2.515 7.768 1.00 93.19 287 GLY A C 1
ATOM 2008 O O . GLY A 1 287 ? 5.220 -1.764 8.670 1.00 93.19 287 GLY A O 1
ATOM 2009 N N . GLY A 1 288 ? 6.836 -2.970 7.678 1.00 89.19 288 GLY A N 1
ATOM 2010 C CA . GLY A 1 288 ? 7.906 -2.646 8.637 1.00 89.19 288 GLY A CA 1
ATOM 2011 C C . GLY A 1 288 ? 8.098 -3.643 9.789 1.00 89.19 288 GLY A C 1
ATOM 2012 O O . GLY A 1 288 ? 9.106 -3.564 10.487 1.00 89.19 288 GLY A O 1
ATOM 2013 N N . PHE A 1 289 ? 7.193 -4.615 9.939 1.00 88.06 289 PHE A N 1
ATOM 2014 C CA . PHE A 1 289 ? 7.247 -5.673 10.967 1.00 88.06 289 PHE A CA 1
ATOM 2015 C C . PHE A 1 289 ? 7.644 -7.047 10.400 1.00 88.06 289 PHE A C 1
ATOM 2017 O O . PHE A 1 289 ? 7.773 -8.017 11.136 1.00 88.06 289 PHE A O 1
ATOM 2024 N N . SER A 1 290 ? 7.869 -7.137 9.087 1.00 84.62 290 SER A N 1
ATOM 2025 C CA . SER A 1 290 ? 8.382 -8.333 8.412 1.00 84.62 290 SER A CA 1
ATOM 2026 C C . SER A 1 290 ? 9.223 -7.938 7.186 1.00 84.62 290 SER A C 1
ATOM 2028 O O . SER A 1 290 ? 9.413 -6.746 6.928 1.00 84.62 290 SER A O 1
ATOM 2030 N N . LEU A 1 291 ? 9.734 -8.910 6.418 1.00 77.69 291 LEU A N 1
ATOM 2031 C CA . LEU A 1 291 ? 10.463 -8.651 5.167 1.00 77.69 291 LEU A CA 1
ATOM 2032 C C . LEU A 1 291 ? 9.589 -7.965 4.097 1.00 77.69 291 LEU A C 1
ATOM 2034 O O . LEU A 1 291 ? 10.096 -7.159 3.315 1.00 77.69 291 LEU A O 1
ATOM 2038 N N . HIS A 1 292 ? 8.282 -8.236 4.107 1.00 85.69 292 HIS A N 1
ATOM 2039 C CA . HIS A 1 292 ? 7.290 -7.665 3.193 1.00 85.69 292 HIS A CA 1
ATOM 2040 C C . HIS A 1 292 ? 6.130 -7.028 3.974 1.00 85.69 292 HIS A C 1
ATOM 2042 O O . HIS A 1 292 ? 5.992 -7.220 5.183 1.00 85.69 292 HIS A O 1
ATOM 2048 N N . ALA A 1 293 ? 5.299 -6.233 3.305 1.00 90.62 293 ALA A N 1
ATOM 2049 C CA . ALA A 1 293 ? 4.027 -5.832 3.896 1.00 90.62 293 ALA A CA 1
ATOM 2050 C C . ALA A 1 293 ? 3.101 -7.055 3.955 1.00 90.62 293 ALA A C 1
ATOM 2052 O O . ALA A 1 293 ? 2.992 -7.785 2.968 1.00 90.62 293 ALA A O 1
ATOM 2053 N N . LEU A 1 294 ? 2.464 -7.286 5.103 1.00 91.75 294 LEU A N 1
ATOM 2054 C CA . LEU A 1 294 ? 1.612 -8.452 5.335 1.00 91.75 294 LEU A CA 1
ATOM 2055 C C . LEU A 1 294 ? 0.232 -8.026 5.806 1.00 91.75 294 LEU A C 1
ATOM 2057 O O . LEU A 1 294 ? 0.100 -7.100 6.609 1.00 91.75 294 LEU A O 1
ATOM 2061 N N . ARG A 1 295 ? -0.785 -8.734 5.317 1.00 95.12 295 ARG A N 1
ATOM 2062 C CA . ARG A 1 295 ? -2.132 -8.662 5.872 1.00 95.12 295 ARG A CA 1
ATOM 2063 C C . ARG A 1 295 ? -2.126 -9.273 7.277 1.00 95.12 295 ARG A C 1
ATOM 2065 O O . ARG A 1 295 ? -1.468 -10.283 7.494 1.00 95.12 295 ARG A O 1
ATOM 2072 N N . ARG A 1 296 ? -2.802 -8.640 8.232 1.00 96.31 296 ARG A N 1
ATOM 2073 C CA . ARG A 1 296 ? -2.755 -8.973 9.661 1.00 96.31 296 ARG A CA 1
ATOM 2074 C C . ARG A 1 296 ? -4.083 -9.536 10.133 1.00 96.31 296 ARG A C 1
ATOM 2076 O O . ARG A 1 296 ? -4.828 -8.872 10.845 1.00 96.31 296 ARG A O 1
ATOM 2083 N N . LEU A 1 297 ? -4.344 -10.781 9.735 1.00 96.25 297 LEU A N 1
ATOM 2084 C CA . LEU A 1 297 ? -5.572 -11.513 10.070 1.00 96.25 297 LEU A CA 1
ATOM 2085 C C . LEU A 1 297 ? -5.794 -11.629 11.587 1.00 96.25 297 LEU A C 1
ATOM 2087 O O . LEU A 1 297 ? -6.925 -11.594 12.063 1.00 96.25 297 LEU A O 1
ATOM 2091 N N . ASP A 1 298 ? -4.707 -11.736 12.347 1.00 95.81 298 ASP A N 1
ATOM 2092 C CA . ASP A 1 298 ? -4.715 -11.777 13.807 1.00 95.81 298 ASP A CA 1
ATOM 2093 C C . ASP A 1 298 ? -5.222 -10.475 14.445 1.00 95.81 298 ASP A C 1
ATOM 2095 O O . ASP A 1 298 ? -5.916 -10.522 15.457 1.00 95.81 298 ASP A O 1
ATOM 2099 N N . ILE A 1 299 ? -4.924 -9.324 13.835 1.00 96.94 299 ILE A N 1
ATOM 2100 C CA . ILE A 1 299 ? -5.444 -8.019 14.261 1.00 96.94 299 ILE A CA 1
ATOM 2101 C C . ILE A 1 299 ? -6.854 -7.790 13.700 1.00 96.94 299 ILE A C 1
ATOM 2103 O O . ILE A 1 299 ? -7.712 -7.285 14.419 1.00 96.94 299 ILE A O 1
ATOM 2107 N N . GLU A 1 300 ? -7.121 -8.181 12.449 1.00 98.00 300 GLU A N 1
ATOM 2108 C CA . GLU A 1 300 ? -8.460 -8.088 11.842 1.00 98.00 300 GLU A CA 1
ATOM 2109 C C . GLU A 1 300 ? -9.512 -8.780 12.717 1.00 98.00 300 GLU A C 1
ATOM 2111 O O . GLU A 1 300 ? -10.550 -8.191 13.011 1.00 98.00 300 GLU A O 1
ATOM 2116 N N . ALA A 1 301 ? -9.208 -9.978 13.227 1.00 97.38 301 ALA A N 1
ATOM 2117 C CA . ALA A 1 301 ? -10.104 -10.764 14.076 1.00 97.38 301 ALA A CA 1
ATOM 2118 C C . ALA A 1 301 ? -10.518 -10.073 15.393 1.00 97.38 301 ALA A C 1
ATOM 2120 O O . ALA A 1 301 ? -11.535 -10.444 15.987 1.00 97.38 301 ALA A O 1
ATOM 2121 N N . LEU A 1 302 ? -9.752 -9.082 15.866 1.00 97.38 302 LEU A N 1
ATOM 2122 C CA . LEU A 1 302 ? -10.097 -8.318 17.067 1.00 97.38 302 LEU A CA 1
ATOM 2123 C C . LEU A 1 302 ? -11.225 -7.313 16.817 1.00 97.38 302 LEU A C 1
ATOM 2125 O O . LEU A 1 302 ? -12.007 -7.054 17.731 1.00 97.38 302 LEU A O 1
ATOM 2129 N N . PHE A 1 303 ? -11.311 -6.761 15.605 1.00 97.50 303 PHE A N 1
ATOM 2130 C CA . PHE A 1 303 ? -12.146 -5.593 15.304 1.00 97.50 303 PHE A CA 1
ATOM 2131 C C . PHE A 1 303 ? -13.208 -5.852 14.230 1.00 97.50 303 PHE A C 1
ATOM 2133 O O . PHE A 1 303 ? -14.206 -5.134 14.184 1.00 97.50 303 PHE A O 1
ATOM 2140 N N . ASP A 1 304 ? -13.035 -6.871 13.383 1.00 96.75 304 ASP A N 1
ATOM 2141 C CA . ASP A 1 304 ? -14.011 -7.198 12.346 1.00 96.75 304 ASP A CA 1
ATOM 2142 C C . ASP A 1 304 ? -15.357 -7.596 12.961 1.00 96.75 304 ASP A C 1
ATOM 2144 O O . ASP A 1 304 ? -15.450 -8.392 13.901 1.00 96.75 304 ASP A O 1
ATOM 2148 N N . GLY A 1 305 ? -16.428 -6.993 12.453 1.00 96.69 305 GLY A N 1
ATOM 2149 C CA . GLY A 1 305 ? -17.762 -7.190 12.991 1.00 96.69 305 GLY A CA 1
ATOM 2150 C C . GLY A 1 305 ? -18.023 -6.471 14.313 1.00 96.69 305 GLY A C 1
ATOM 2151 O O . GLY A 1 305 ? -19.106 -6.684 14.864 1.00 96.69 305 GLY A O 1
ATOM 2152 N N . ARG A 1 306 ? -17.116 -5.628 14.825 1.00 96.00 306 ARG A N 1
ATOM 2153 C CA . ARG A 1 306 ? -17.246 -4.957 16.131 1.00 96.00 306 ARG A CA 1
ATOM 2154 C C . ARG A 1 306 ? -17.179 -3.441 16.012 1.00 96.00 306 ARG A C 1
ATOM 2156 O O . ARG A 1 306 ? -16.687 -2.904 15.020 1.00 96.00 306 ARG A O 1
ATOM 2163 N N . ASP A 1 307 ? -17.709 -2.768 17.025 1.00 97.19 307 ASP A N 1
ATOM 2164 C CA . ASP A 1 307 ? -17.520 -1.330 17.181 1.00 97.19 307 ASP A CA 1
ATOM 2165 C C . ASP A 1 307 ? -16.079 -1.067 17.609 1.00 97.19 307 ASP A C 1
ATOM 2167 O O . ASP A 1 307 ? -15.555 -1.745 18.491 1.00 97.19 307 ASP A O 1
ATOM 2171 N N . LEU A 1 308 ? -15.431 -0.103 16.959 1.00 96.00 308 LEU A N 1
ATOM 2172 C CA . LEU A 1 308 ? -14.079 0.289 17.315 1.00 96.00 308 LEU A CA 1
ATOM 2173 C C . LEU A 1 308 ? -14.102 1.023 18.662 1.00 96.00 308 LEU A C 1
ATOM 2175 O O . LEU A 1 308 ? -14.864 1.984 18.838 1.00 96.00 308 LEU A O 1
ATOM 2179 N N . ASP A 1 309 ? -13.254 0.592 19.592 1.00 93.88 309 ASP A N 1
ATOM 2180 C CA . ASP A 1 309 ? -13.081 1.218 20.904 1.00 93.88 309 ASP A CA 1
ATOM 2181 C C . ASP A 1 309 ? -12.397 2.594 20.793 1.00 93.88 309 ASP A C 1
ATOM 2183 O O . ASP A 1 309 ? -12.161 3.115 19.696 1.00 93.88 309 ASP A O 1
ATOM 2187 N N . ASP A 1 310 ? -12.094 3.230 21.926 1.00 95.06 310 ASP A N 1
ATOM 2188 C CA . ASP A 1 310 ? -11.225 4.406 21.929 1.00 95.06 310 ASP A CA 1
ATOM 2189 C C . ASP A 1 310 ? -9.787 4.059 21.495 1.00 95.06 310 ASP A C 1
ATOM 2191 O O . ASP A 1 310 ? -9.386 2.892 21.395 1.00 95.06 310 ASP A O 1
ATOM 2195 N N . LEU A 1 311 ? -9.004 5.097 21.196 1.00 95.38 311 LEU A N 1
ATOM 2196 C CA . LEU A 1 311 ? -7.650 4.948 20.667 1.00 95.38 311 LEU A CA 1
ATOM 2197 C C . LEU A 1 311 ? -6.726 4.168 21.618 1.00 95.38 311 LEU A C 1
ATOM 2199 O O . LEU A 1 311 ? -5.963 3.318 21.160 1.00 95.38 311 LEU A O 1
ATOM 2203 N N . ALA A 1 312 ? -6.811 4.418 22.927 1.00 97.12 312 ALA A N 1
ATOM 2204 C CA . ALA A 1 312 ? -5.926 3.809 23.916 1.00 97.12 312 ALA A CA 1
ATOM 2205 C C . ALA A 1 312 ? -6.241 2.319 24.111 1.00 97.12 312 ALA A C 1
ATOM 2207 O O . ALA A 1 312 ? -5.324 1.493 24.152 1.00 97.12 312 ALA A O 1
ATOM 2208 N N . ALA A 1 313 ? -7.526 1.962 24.173 1.00 97.44 313 ALA A N 1
ATOM 2209 C CA . ALA A 1 313 ? -7.978 0.575 24.227 1.00 97.44 313 ALA A CA 1
ATOM 2210 C C . ALA A 1 313 ? -7.584 -0.194 22.954 1.00 97.44 313 ALA A C 1
ATOM 2212 O O . ALA A 1 313 ? -7.036 -1.298 23.032 1.00 97.44 313 ALA A O 1
ATOM 2213 N N . THR A 1 314 ? -7.773 0.429 21.786 1.00 97.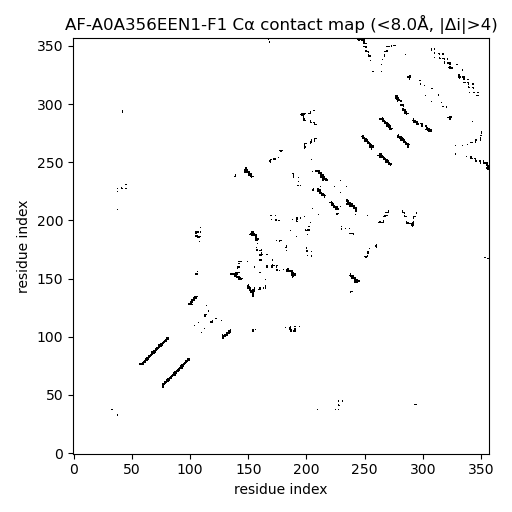38 314 THR A N 1
ATOM 2214 C CA . THR A 1 314 ? -7.380 -0.132 20.485 1.00 97.38 314 THR A CA 1
ATOM 2215 C C . THR A 1 314 ? -5.869 -0.402 20.438 1.00 97.38 314 THR A C 1
ATOM 2217 O O . THR A 1 314 ? -5.442 -1.511 20.108 1.00 97.38 314 THR A O 1
ATOM 2220 N N . GLU A 1 315 ? -5.039 0.571 20.833 1.00 97.62 315 GLU A N 1
ATOM 2221 C CA . GLU A 1 315 ? -3.578 0.425 20.888 1.00 97.62 315 GLU A CA 1
ATOM 2222 C C . GLU A 1 315 ? -3.147 -0.697 21.848 1.00 97.62 315 GLU A C 1
ATOM 2224 O O . GLU A 1 315 ? -2.273 -1.508 21.513 1.00 97.62 315 GLU A O 1
ATOM 2229 N N . ALA A 1 316 ? -3.756 -0.769 23.036 1.00 97.50 316 ALA A N 1
ATOM 2230 C CA . ALA A 1 316 ? -3.448 -1.785 24.039 1.00 97.50 316 ALA A CA 1
ATOM 2231 C C . ALA A 1 316 ? -3.739 -3.209 23.538 1.00 97.50 316 ALA A C 1
ATOM 2233 O O . ALA A 1 316 ? -2.939 -4.109 23.794 1.00 97.50 316 ALA A O 1
ATOM 2234 N N . ALA A 1 317 ? -4.825 -3.402 22.782 1.00 97.31 317 ALA A N 1
ATOM 2235 C CA . ALA A 1 317 ? -5.184 -4.692 22.195 1.00 97.31 317 ALA A CA 1
ATOM 2236 C C . ALA A 1 317 ? -4.230 -5.125 21.063 1.00 97.31 317 ALA A C 1
ATOM 2238 O O . ALA A 1 317 ? -3.909 -6.306 20.939 1.00 97.31 317 ALA A O 1
ATOM 2239 N N . ILE A 1 318 ? -3.734 -4.177 20.258 1.00 97.38 318 ILE A N 1
ATOM 2240 C CA . ILE A 1 318 ? -2.849 -4.459 19.113 1.00 97.38 318 ILE A CA 1
ATOM 2241 C C . ILE A 1 318 ? -1.413 -4.754 19.552 1.00 97.38 318 ILE A C 1
ATOM 2243 O O . ILE A 1 318 ? -0.745 -5.618 18.979 1.00 97.38 318 ILE A O 1
ATOM 2247 N N . ARG A 1 319 ? -0.903 -4.021 20.548 1.00 96.31 319 ARG A N 1
ATOM 2248 C CA . ARG A 1 319 ? 0.518 -4.039 20.932 1.00 96.31 319 ARG A CA 1
ATOM 2249 C C . ARG A 1 319 ? 1.108 -5.445 21.137 1.00 96.31 319 ARG A C 1
ATOM 2251 O O . ARG A 1 319 ? 2.216 -5.661 20.641 1.00 96.31 319 ARG A O 1
ATOM 2258 N N . PRO A 1 320 ? 0.443 -6.401 21.817 1.00 95.81 320 PRO A N 1
ATOM 2259 C CA . PRO A 1 320 ? 0.987 -7.743 22.028 1.00 95.81 320 PRO A CA 1
ATOM 2260 C C . PRO A 1 320 ? 1.163 -8.551 20.735 1.00 95.81 320 PRO A C 1
ATOM 2262 O O . PRO A 1 320 ? 1.997 -9.450 20.697 1.00 95.81 320 PRO A O 1
ATOM 2265 N N . LEU A 1 321 ? 0.416 -8.218 19.677 1.00 94.94 321 LEU A N 1
ATOM 2266 C CA . LEU A 1 321 ? 0.452 -8.918 18.391 1.00 94.94 321 LEU A CA 1
ATOM 2267 C C . LEU A 1 321 ? 1.591 -8.433 17.482 1.00 94.94 321 LEU A C 1
ATOM 2269 O O . LEU A 1 321 ? 1.892 -9.059 16.467 1.00 94.94 321 LEU A O 1
ATOM 2273 N N . LEU A 1 322 ? 2.243 -7.310 17.792 1.00 92.38 322 LEU A N 1
ATOM 2274 C CA . LEU A 1 322 ? 3.311 -6.765 16.953 1.00 92.38 322 LEU A CA 1
ATOM 2275 C C . LEU A 1 322 ? 4.697 -7.255 17.401 1.00 92.38 322 LEU A C 1
ATOM 2277 O O . LEU A 1 322 ? 5.168 -6.965 18.502 1.00 92.38 322 LEU A O 1
ATOM 2281 N N . SER A 1 323 ? 5.413 -7.926 16.500 1.00 86.81 323 SER A N 1
ATOM 2282 C CA . SER A 1 323 ? 6.827 -8.281 16.656 1.00 86.81 323 SER A CA 1
ATOM 2283 C C . SER A 1 323 ? 7.674 -7.533 15.623 1.00 86.81 323 SER A C 1
ATOM 2285 O O . SER A 1 323 ? 7.323 -7.457 14.450 1.00 86.81 323 SER A O 1
ATOM 2287 N N . ALA A 1 324 ? 8.776 -6.922 16.060 1.00 84.56 324 ALA A N 1
ATOM 2288 C CA . ALA A 1 324 ? 9.663 -6.145 15.195 1.00 84.56 324 ALA A CA 1
ATOM 2289 C C . ALA A 1 324 ? 11.119 -6.572 15.379 1.00 84.56 324 ALA A C 1
ATOM 2291 O O . ALA A 1 324 ? 11.506 -7.025 16.456 1.00 84.56 324 ALA A O 1
ATOM 2292 N N . ILE A 1 325 ? 11.925 -6.380 14.338 1.00 79.69 325 ILE A N 1
ATOM 2293 C CA . ILE A 1 325 ? 13.372 -6.607 14.373 1.00 79.69 325 ILE A CA 1
ATOM 2294 C C . ILE A 1 325 ? 14.064 -5.296 14.766 1.00 79.69 325 ILE A C 1
ATOM 2296 O O . ILE A 1 325 ? 13.706 -4.224 14.257 1.00 79.69 325 ILE A O 1
ATOM 2300 N N . ASP A 1 326 ? 15.046 -5.378 15.663 1.00 83.56 326 ASP A N 1
ATOM 2301 C CA . ASP A 1 326 ? 15.929 -4.257 15.992 1.00 83.56 326 ASP A CA 1
ATOM 2302 C C . ASP A 1 326 ? 16.706 -3.812 14.747 1.00 83.56 326 ASP A C 1
ATOM 2304 O O . ASP A 1 326 ? 17.309 -4.624 14.050 1.00 83.56 326 ASP A O 1
ATOM 2308 N N . ASP A 1 327 ? 16.705 -2.513 14.448 1.00 82.94 327 ASP A N 1
ATOM 2309 C CA . ASP A 1 327 ? 17.608 -1.948 13.442 1.00 82.94 327 ASP A CA 1
ATOM 2310 C C . ASP A 1 327 ? 17.900 -0.467 13.740 1.00 82.94 327 ASP A C 1
ATOM 2312 O O . ASP A 1 327 ? 17.465 0.093 14.747 1.00 82.94 327 ASP A O 1
ATOM 2316 N N . GLN A 1 328 ? 18.607 0.204 12.829 1.00 84.62 328 GLN A N 1
ATOM 2317 C CA . GLN A 1 328 ? 18.968 1.624 12.946 1.00 84.62 328 GLN A CA 1
ATOM 2318 C C . GLN A 1 328 ? 17.769 2.597 13.006 1.00 84.62 328 GLN A C 1
ATOM 2320 O O . GLN A 1 328 ? 17.947 3.796 13.226 1.00 84.62 328 GLN A O 1
ATOM 2325 N N . ARG A 1 329 ? 16.543 2.120 12.769 1.00 83.94 329 ARG A N 1
ATOM 2326 C CA . ARG A 1 329 ? 15.296 2.894 12.861 1.00 83.94 329 ARG A CA 1
ATOM 2327 C C . ARG A 1 329 ? 14.613 2.749 14.221 1.00 83.94 329 ARG A C 1
ATOM 2329 O O . ARG A 1 329 ? 13.621 3.433 14.453 1.00 83.94 329 ARG A O 1
ATOM 2336 N N . GLY A 1 330 ? 15.121 1.887 15.102 1.00 87.62 330 GLY A N 1
ATOM 2337 C CA . GLY A 1 330 ? 14.665 1.764 16.483 1.00 87.62 330 GLY A CA 1
ATOM 2338 C C . GLY A 1 330 ? 14.669 0.329 16.994 1.00 87.62 330 GLY A C 1
ATOM 2339 O O . GLY A 1 330 ? 14.717 -0.631 16.217 1.00 87.62 330 GLY A O 1
ATOM 2340 N N . SER A 1 331 ? 14.571 0.204 18.317 1.00 91.56 331 SER A N 1
ATOM 2341 C CA . SER A 1 331 ? 14.437 -1.092 18.973 1.00 91.56 331 SER A CA 1
ATOM 2342 C C . SER A 1 331 ? 13.085 -1.744 18.675 1.00 91.56 331 SER A C 1
ATOM 2344 O O . SER A 1 331 ? 12.104 -1.077 18.333 1.00 91.56 331 SER A O 1
ATOM 2346 N N . SER A 1 332 ? 13.009 -3.055 18.858 1.00 91.44 332 SER A N 1
ATOM 2347 C CA . SER A 1 332 ? 11.808 -3.867 18.734 1.00 91.44 332 SER A CA 1
ATOM 2348 C C . SER A 1 332 ? 10.708 -3.343 19.653 1.00 91.44 332 SER A C 1
ATOM 2350 O O . SER A 1 332 ? 9.568 -3.179 19.222 1.00 91.44 332 SER A O 1
ATOM 2352 N N . ALA A 1 333 ? 11.064 -2.986 20.893 1.00 92.44 333 ALA A N 1
ATOM 2353 C CA . ALA A 1 333 ? 10.141 -2.407 21.865 1.00 92.44 333 ALA A CA 1
ATOM 2354 C C . ALA A 1 333 ? 9.570 -1.060 21.387 1.00 92.44 333 ALA A C 1
ATOM 2356 O O . ALA A 1 333 ? 8.353 -0.871 21.395 1.00 92.44 333 ALA A O 1
ATOM 2357 N N . PHE A 1 334 ? 10.431 -0.158 20.900 1.00 93.06 334 PHE A N 1
ATOM 2358 C CA . PHE A 1 334 ? 10.009 1.133 20.355 1.00 93.06 334 PHE A CA 1
ATOM 2359 C C . PHE A 1 334 ? 9.088 0.961 19.141 1.00 93.06 334 PHE A C 1
ATOM 2361 O O . PHE A 1 334 ? 8.012 1.553 19.083 1.00 93.06 334 PHE A O 1
ATOM 2368 N N . LYS A 1 335 ? 9.471 0.103 18.190 1.00 93.00 335 LYS A N 1
ATOM 2369 C CA . LYS A 1 335 ? 8.673 -0.171 16.989 1.00 93.00 335 LYS A CA 1
ATOM 2370 C C . LYS A 1 335 ? 7.339 -0.820 17.319 1.00 93.00 335 LYS A C 1
ATOM 2372 O O . LYS A 1 335 ? 6.345 -0.468 16.701 1.00 93.00 335 LYS A O 1
ATOM 2377 N N . ARG A 1 336 ? 7.289 -1.731 18.294 1.00 94.50 336 ARG A N 1
ATOM 2378 C CA . ARG A 1 336 ? 6.040 -2.343 18.767 1.00 94.50 336 ARG A CA 1
ATOM 2379 C C . ARG A 1 336 ? 5.080 -1.287 19.305 1.00 94.50 336 ARG A C 1
ATOM 2381 O O . ARG A 1 336 ? 3.913 -1.291 18.932 1.00 94.50 336 ARG A O 1
ATOM 2388 N N . GLN A 1 337 ? 5.575 -0.372 20.138 1.00 94.62 337 GLN A N 1
ATOM 2389 C CA . GLN A 1 337 ? 4.777 0.734 20.663 1.00 94.62 337 GLN A CA 1
ATOM 2390 C C . GLN A 1 337 ? 4.290 1.661 19.550 1.00 94.62 337 GLN A C 1
ATOM 2392 O O . GLN A 1 337 ? 3.092 1.87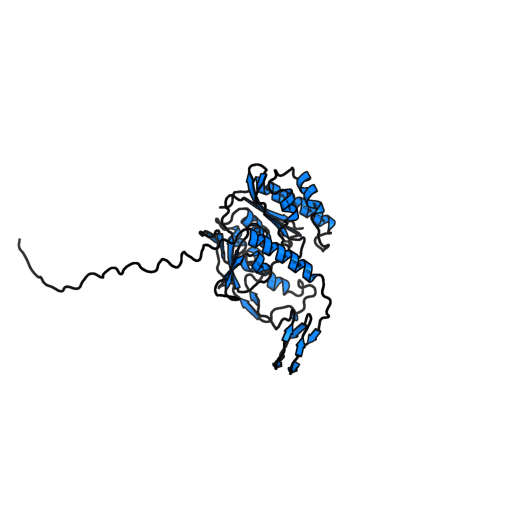2 19.403 1.00 94.62 337 GLN A O 1
ATOM 2397 N N . GLN A 1 338 ? 5.212 2.164 18.732 1.00 95.31 338 GLN A N 1
ATOM 2398 C CA . GLN A 1 338 ? 4.885 3.082 17.647 1.00 95.31 338 GLN A CA 1
ATOM 2399 C C . GLN A 1 338 ? 3.956 2.446 16.604 1.00 95.31 338 GLN A C 1
ATOM 2401 O O . GLN A 1 338 ? 3.072 3.110 16.075 1.00 95.31 338 GLN A O 1
ATOM 2406 N N . GLY A 1 339 ? 4.150 1.163 16.300 1.00 96.00 339 GLY A N 1
ATOM 2407 C CA . GLY A 1 339 ? 3.301 0.413 15.384 1.00 96.00 339 GLY A CA 1
ATOM 2408 C C . GLY A 1 339 ? 1.885 0.248 15.898 1.00 96.00 339 GLY A C 1
ATOM 2409 O O . GLY A 1 339 ? 0.954 0.413 15.122 1.00 96.00 339 GLY A O 1
ATOM 2410 N N . ALA A 1 340 ? 1.719 -0.049 17.188 1.00 97.50 340 ALA A N 1
ATOM 2411 C CA . ALA A 1 340 ? 0.399 -0.216 17.782 1.00 97.50 340 ALA A CA 1
ATOM 2412 C C . ALA A 1 340 ? -0.400 1.090 17.714 1.00 97.50 340 ALA A C 1
ATOM 2414 O O . ALA A 1 340 ? -1.538 1.073 17.251 1.00 97.50 340 ALA A O 1
ATOM 2415 N N . ALA A 1 341 ? 0.234 2.214 18.068 1.00 97.94 341 ALA A N 1
ATOM 2416 C CA . ALA A 1 341 ? -0.357 3.542 17.926 1.00 97.94 341 ALA A CA 1
ATOM 2417 C C . ALA A 1 341 ? -0.711 3.847 16.460 1.00 97.94 341 ALA A C 1
ATOM 2419 O O . ALA A 1 341 ? -1.842 4.207 16.160 1.00 97.94 341 ALA A O 1
ATOM 2420 N N . LEU A 1 342 ? 0.213 3.597 15.521 1.00 97.88 342 LEU A N 1
ATOM 2421 C CA . LEU A 1 342 ? -0.011 3.855 14.094 1.00 97.88 342 LEU A CA 1
ATOM 2422 C C . LEU A 1 342 ? -1.161 3.022 13.507 1.00 97.88 342 LEU A C 1
ATOM 2424 O O . LEU A 1 342 ? -1.909 3.510 12.660 1.00 97.88 342 LEU A O 1
ATOM 2428 N N . VAL A 1 343 ? -1.293 1.756 13.919 1.00 98.19 343 VAL A N 1
ATOM 2429 C CA . VAL A 1 343 ? -2.412 0.901 13.503 1.00 98.19 343 VAL A CA 1
ATOM 2430 C C . VAL A 1 343 ? -3.717 1.418 14.103 1.00 98.19 343 VAL A C 1
ATOM 2432 O O . VAL A 1 343 ? -4.693 1.544 13.368 1.00 98.19 343 VAL A O 1
ATOM 2435 N N . ALA A 1 344 ? -3.732 1.762 15.393 1.00 98.25 344 ALA A N 1
ATOM 2436 C CA . ALA A 1 344 ? -4.913 2.303 16.057 1.00 98.25 344 ALA A CA 1
ATOM 2437 C C . ALA A 1 344 ? -5.379 3.617 15.403 1.00 98.25 344 ALA A C 1
ATOM 2439 O O . ALA A 1 344 ? -6.550 3.730 15.045 1.00 98.25 344 ALA A O 1
ATOM 2440 N N . ASP A 1 345 ? -4.463 4.551 15.133 1.00 98.00 345 ASP A N 1
ATOM 2441 C CA . ASP A 1 345 ? -4.742 5.797 14.406 1.00 98.00 345 ASP A CA 1
ATOM 2442 C C . ASP A 1 345 ? -5.330 5.521 13.017 1.00 98.00 345 ASP A C 1
ATOM 2444 O O . ASP A 1 345 ? -6.294 6.162 12.598 1.00 98.00 345 ASP A O 1
ATOM 2448 N N . CYS A 1 346 ? -4.776 4.541 12.295 1.00 98.19 346 CYS A N 1
ATOM 2449 C CA . CYS A 1 346 ? -5.255 4.171 10.966 1.00 98.19 346 CYS A CA 1
ATOM 2450 C C . CYS A 1 346 ? -6.675 3.580 11.004 1.00 98.19 346 CYS A C 1
ATOM 2452 O O . CYS A 1 346 ? -7.482 3.895 10.129 1.00 98.19 346 CYS A O 1
ATOM 2454 N N . LEU A 1 347 ? -6.997 2.771 12.020 1.00 98.12 347 LEU A N 1
ATOM 2455 C CA . LEU A 1 347 ? -8.348 2.243 12.232 1.00 98.12 347 LEU A CA 1
ATOM 2456 C C . LEU A 1 347 ? -9.335 3.349 12.628 1.00 98.12 347 LEU A C 1
ATOM 2458 O O . LEU A 1 347 ? -10.448 3.372 12.114 1.00 98.12 347 LEU A O 1
ATOM 2462 N N . GLN A 1 348 ? -8.940 4.300 13.479 1.00 97.25 348 GLN A N 1
ATOM 2463 C CA . GLN A 1 348 ? -9.796 5.446 13.816 1.00 97.25 348 GLN A CA 1
ATOM 2464 C C . GLN A 1 348 ? -10.042 6.337 12.592 1.00 97.25 348 GLN A C 1
ATOM 2466 O O . GLN A 1 348 ? -11.163 6.792 12.373 1.00 97.25 348 GLN A O 1
ATOM 2471 N N . ALA A 1 349 ? -9.024 6.538 11.749 1.00 97.12 349 ALA A N 1
ATOM 2472 C CA . ALA A 1 349 ? -9.149 7.310 10.516 1.00 97.12 349 ALA A CA 1
ATOM 2473 C C . ALA A 1 349 ? -10.136 6.690 9.511 1.00 97.12 349 ALA A C 1
ATOM 2475 O O . ALA A 1 349 ? -10.721 7.428 8.723 1.00 97.12 349 ALA A O 1
ATOM 2476 N N . LEU A 1 350 ? -10.375 5.370 9.545 1.00 96.19 350 LEU A N 1
ATOM 2477 C CA . LEU A 1 350 ? -11.421 4.750 8.721 1.00 96.19 350 LEU A CA 1
ATOM 2478 C C . LEU A 1 350 ? -12.816 5.288 9.047 1.00 96.19 350 LEU A C 1
ATOM 2480 O O . LEU A 1 350 ? -13.634 5.406 8.139 1.00 96.19 350 LEU A O 1
ATOM 2484 N N . LEU A 1 351 ? -13.089 5.637 10.309 1.00 96.06 351 LEU A N 1
ATOM 2485 C CA . LEU A 1 351 ? -14.417 6.083 10.745 1.00 96.06 351 LEU A CA 1
ATOM 2486 C C . LEU A 1 351 ? -14.860 7.396 10.085 1.00 96.06 351 LEU A C 1
ATOM 2488 O O . LEU A 1 351 ? -16.055 7.662 9.987 1.00 96.06 351 LEU A O 1
ATOM 2492 N N . SER A 1 352 ? -13.904 8.211 9.636 1.00 94.31 352 SER A N 1
ATOM 2493 C CA . SER A 1 352 ? -14.136 9.474 8.928 1.00 94.31 352 SER A CA 1
ATOM 2494 C C . SER A 1 352 ? -13.635 9.458 7.481 1.00 94.31 352 SER A C 1
ATOM 2496 O O . SER A 1 352 ? -13.694 10.486 6.804 1.00 94.31 352 SER A O 1
ATOM 2498 N N . ALA A 1 353 ? -13.141 8.316 6.997 1.00 93.94 353 ALA A N 1
ATOM 2499 C CA . ALA A 1 353 ? -12.628 8.182 5.644 1.00 93.94 353 ALA A CA 1
ATOM 2500 C C . ALA A 1 353 ? -13.761 8.196 4.614 1.00 93.94 353 ALA A C 1
ATOM 2502 O O . ALA A 1 353 ? -14.840 7.636 4.826 1.00 93.94 353 ALA A O 1
ATOM 2503 N N . GLU A 1 354 ? -13.480 8.798 3.459 1.00 93.25 354 GLU A N 1
ATOM 2504 C CA . GLU A 1 354 ? -14.410 8.773 2.339 1.00 93.25 354 GLU A CA 1
ATOM 2505 C C . GLU A 1 354 ? -14.676 7.341 1.865 1.00 93.25 354 GLU A C 1
ATOM 2507 O O . GLU A 1 354 ? -13.807 6.462 1.917 1.00 93.25 354 GLU A O 1
ATOM 2512 N N . VAL A 1 355 ? -15.897 7.128 1.381 1.00 93.69 355 VAL A N 1
ATOM 2513 C CA . VAL A 1 355 ? -16.266 5.883 0.718 1.00 93.69 355 VAL A CA 1
ATOM 2514 C C . VAL A 1 355 ? -15.585 5.853 -0.645 1.00 93.69 355 VAL A C 1
ATOM 2516 O O . VAL A 1 355 ? -15.622 6.828 -1.396 1.00 93.69 355 VAL A O 1
ATOM 2519 N N . LEU A 1 356 ? -14.954 4.726 -0.954 1.00 92.19 356 LEU A N 1
ATOM 2520 C CA . LEU A 1 356 ? -14.258 4.511 -2.212 1.00 92.19 356 LEU A CA 1
ATOM 2521 C C . LEU A 1 356 ? -15.239 4.544 -3.403 1.00 92.19 356 LEU A C 1
ATOM 2523 O O . LEU A 1 356 ? -16.349 4.011 -3.281 1.00 92.19 356 LEU A O 1
ATOM 2527 N N . PRO A 1 357 ? -14.822 5.124 -4.545 1.00 79.62 357 PRO A N 1
ATOM 2528 C CA . PRO A 1 357 ? -15.662 5.289 -5.731 1.00 79.62 357 PRO A CA 1
ATOM 2529 C C . PRO A 1 357 ? -15.992 3.987 -6.479 1.00 79.62 357 PRO A C 1
ATOM 2531 O O . PRO A 1 357 ? -15.303 2.949 -6.289 1.00 79.62 357 PRO A O 1
#

Secondary structure (DSSP, 8-state):
---------------PPPP----SSSTTSS-----HHHHHHHHHHHHHHHHHTT------EEEESS-EEESS-EE-SSEEEESS-EEESS-EE-SS-EES-EEEESS-TTTTGGGSTTT-TT--GGGS-SEEEE-TTTS--SEEEETTEEEEETT-BHHHHHH-TT--HHHHHHHHTS--HHHHTT-BHHHHHHH--TT-SSHHHHHHTT-EEEEESSSSTTEEEEHHHHHHS--SEEEEEEEPP-TT-EEEEEEE-SSTTSPPSEEEEEEEEEETTEEEEEEEEEESSSSS-EE-HHHHHHHBTSB---HHHHHHHHGGG-----BTTB-HHHHHHHHHHHHHHHHHHHTTPPBP-

Mean predicted aligned error: 14.02 Å

Radius of gyration: 26.57 Å; Cα contacts (8 Å, |Δi|>4): 659; chains: 1; bounding box: 76×66×95 Å

Solvent-accessible surface area (backbone atoms only — not comparable to full-atom values): 20068 Å² total; per-residue (Å²): 133,91,78,91,86,85,85,86,88,86,91,76,81,80,85,74,84,79,81,96,77,88,86,75,74,76,79,71,78,82,74,78,78,81,52,76,65,62,54,54,50,33,50,51,50,49,55,51,56,56,64,58,70,76,70,81,94,59,73,73,51,79,52,78,49,81,46,76,52,76,46,80,47,77,54,70,38,47,35,46,55,46,72,72,58,50,81,44,70,73,57,49,85,45,72,73,62,56,63,86,39,72,40,80,31,57,40,43,62,62,68,52,51,52,65,36,73,94,65,30,68,98,54,56,83,84,76,51,59,84,37,75,46,79,41,55,86,76,36,40,62,53,76,44,86,50,98,75,17,45,36,30,18,14,42,22,24,31,44,58,48,48,69,34,91,85,45,50,69,33,58,24,46,26,35,51,58,54,54,48,63,75,54,20,70,34,31,15,51,34,48,52,57,74,64,50,46,18,38,39,55,56,52,25,46,41,57,33,56,66,16,30,32,31,19,46,52,77,64,69,83,64,43,72,44,50,38,63,54,37,73,76,60,74,55,42,50,62,36,32,41,35,38,48,57,30,86,66,20,18,42,21,51,36,76,43,48,95,48,71,75,49,74,48,52,29,30,33,10,36,24,24,34,67,58,78,58,27,29,31,80,46,28,37,10,43,15,41,56,48,78,39,53,39,73,39,65,80,61,27,69,76,41,47,76,28,65,64,70,58,63,68,61,41,18,63,69,42,31,83,78,50,60,42,72,68,52,100,86,39,47,28,68,55,46,20,54,55,46,18,45,46,47,25,52,26,57,58,44,33,68,76,34,63,65,40,104

Sequence (357 aa):
MRRRRGADPDRGQPLRQAPARKRRDQNRMVKEYVRPKDAAEAVALMEQALAKRAATSGGAATIGGAATIGGAATIGGAATIGGAATIGGAATIGGAATIGGAAWLAGGTALLSTASPSVAGNRTAADFPELLIDVGRILPRGLNQTAAGLVIGAGTTFQEVLESPLAFSALQASARSMANRNIRNRATVGGNLAFNKSCASLVPLCLALDAAVECAGGGPANQTLPLAKWLIKPAGLLLNLILPAGGGRSAAFARSSRTACDVSTATVAAVATVKGRRLLELCLVVGGFSLHALRRLDIEALFDGRDLDDLAATEAAIRPLLSAIDDQRGSSAFKRQQGAALVADCLQALLSAEVLP

Foldseek 3Di:
DDDDDDDDDDDDDDDDDDDDDDPPPPVPPPPPDPPPVVLVVLQVVVVVVVVVVVDDDDDEDEDDDEEEDDDADEDDDHYEDDDNYHYDDNYDYDDPYDYQDEDEDALCLPLVCCVDPVNVVPDDPSNHRPHYDYCLVVADADWDQDQQGIKGTQNYFLVRLLPDPQRFPQSNVLSCLQPDVVSRVRHGNNNLLVVQFLAGSCVQQCSQQQKWWWFAAQDPGTDIDGSSNCSVPPGHRTRIIGRGFLPQKFKFKFFDAPDSNDRTCKIKIWIANDDQQAGAPIWIWMGNQDRGIHTCVVLCVVRHRHGQDDLVVQLVVQLVVGAHPDDPRHHRNVSSNVVSSRHSVRSVVSNVGDRGD

pLDDT: mean 75.68, std 25.61, range [24.91, 98.75]